Protein AF-A0A384HLM1-F1 (afdb_monomer_lite)

Sequence (208 aa):
MPVLFCKPDALDGPHSTVRGHRAAGFYAALAAQCAGEGPEGLVEPWRTSARRAATQIAERAQTEEAFRGAVVTPDAAAERLRQAGRLLADGPEQTRGVVRRAVRLLGFEVEAERRVVLGEGGVEAVYGGATTTVEFERVRADLVDYLASDPVEVWLLSGRQDPCVLQWWKTYVRHMLLDRKPGEYLLRNLVHVCDGPDAAYLAGLLRG

Secondary structure (DSSP, 8-state):
--EEEE-HHHHTSTTSEEEHHHHHHHHHHHHHHHHT--GGGSPTTHHHHHHHHHHHHHHHHHH-GGG----SSHHHHHHHHHHHHHT--SSEEEHHHHHHHHHHHTT-EEEEEEEE--HHHHHHHHHTTS---HHHHHHHHHHHHHHSSSPEEEEEEESSS-THHHHHHHHHHHHHT--PPTT--TT--SEEEE-THHHHHHHHHHH-

Foldseek 3Di:
DWKKKFFLCLPPNPLQKDFLLLLLLLLLLLLCVLQVVALPPGDPPSSVLSNVLVVVLVVCVVPPPLSDDHQPCSNQLSVLSNVVSVPTDRDIDGSVVSLVSNCVSSFKDFPFKDKDQQALVNLCQQQVPPDDDPVVVVVSVVSNVRGRGGIMMMTDIDGPTRSSSVVSSQSSQQRRRDDDDPPPDPPPGRMDIGDDRSRVVVVVVRVD

Structure (mmCIF, N/CA/C/O backbone):
data_AF-A0A384HLM1-F1
#
_entry.id   AF-A0A384HLM1-F1
#
loop_
_atom_site.group_PDB
_atom_site.id
_atom_site.type_symbol
_atom_site.label_atom_id
_atom_site.label_alt_id
_atom_site.label_comp_id
_atom_site.label_asym_id
_atom_site.label_entity_id
_atom_site.label_seq_id
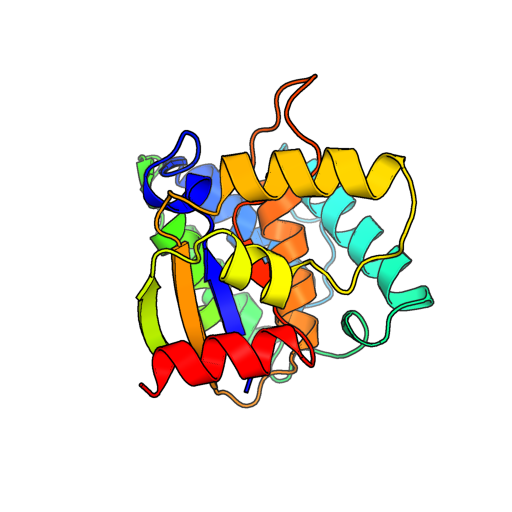_atom_site.pdbx_PDB_ins_code
_atom_site.Cartn_x
_atom_site.Cartn_y
_atom_site.Cartn_z
_atom_site.occupancy
_atom_site.B_iso_or_equiv
_atom_site.auth_seq_id
_atom_site.auth_comp_id
_atom_site.auth_asym_id
_atom_site.auth_atom_id
_atom_site.pdbx_PDB_model_num
ATOM 1 N N . MET A 1 1 ? -7.372 -13.147 7.536 1.00 68.69 1 MET A N 1
ATOM 2 C CA . MET A 1 1 ? -7.785 -12.230 6.453 1.00 68.69 1 MET A CA 1
ATOM 3 C C . MET A 1 1 ? -7.162 -10.883 6.752 1.00 68.69 1 MET A C 1
ATOM 5 O O . MET A 1 1 ? -7.427 -10.380 7.840 1.00 68.69 1 MET A O 1
ATOM 9 N N . PRO A 1 2 ? -6.283 -10.357 5.889 1.00 79.75 2 PRO A N 1
ATOM 10 C CA . PRO A 1 2 ? -5.671 -9.063 6.135 1.00 79.75 2 PRO A CA 1
ATOM 11 C C . PRO A 1 2 ? -6.714 -7.946 6.090 1.00 79.75 2 PRO A C 1
ATOM 13 O O . PRO A 1 2 ? -7.658 -7.994 5.298 1.00 79.75 2 PRO A O 1
ATOM 16 N N . VAL A 1 3 ? -6.516 -6.939 6.935 1.00 82.69 3 VAL A N 1
ATOM 17 C CA . VAL A 1 3 ? -7.293 -5.703 6.918 1.00 82.69 3 VAL A CA 1
ATOM 18 C C . VAL A 1 3 ? -6.350 -4.559 6.583 1.00 82.69 3 VAL A C 1
ATOM 20 O O . VAL A 1 3 ? -5.231 -4.482 7.089 1.00 82.69 3 VAL A O 1
ATOM 23 N N . LEU A 1 4 ? -6.796 -3.685 5.693 1.00 86.31 4 LEU A N 1
ATOM 24 C CA . LEU A 1 4 ? -6.109 -2.446 5.358 1.00 86.31 4 LEU A CA 1
ATOM 25 C C . LEU A 1 4 ? -7.033 -1.283 5.672 1.00 86.31 4 LEU A C 1
ATOM 27 O O . LEU A 1 4 ? -8.253 -1.436 5.600 1.00 86.31 4 LEU A O 1
ATOM 31 N N . PHE A 1 5 ? -6.475 -0.099 5.892 1.00 87.06 5 PHE A N 1
ATOM 32 C CA . PHE A 1 5 ? -7.263 1.103 5.659 1.00 87.06 5 PHE A CA 1
ATOM 33 C C . PHE A 1 5 ? -6.471 2.229 5.004 1.00 87.06 5 PHE A C 1
ATOM 35 O O . PHE A 1 5 ? -5.288 2.446 5.285 1.00 87.06 5 PHE A O 1
ATOM 42 N N . CYS A 1 6 ? -7.150 2.944 4.109 1.00 89.88 6 CYS A N 1
ATOM 43 C CA . CYS A 1 6 ? -6.684 4.189 3.516 1.00 89.88 6 CYS A CA 1
ATOM 44 C C . CYS A 1 6 ? -6.983 5.346 4.467 1.00 89.88 6 CYS A C 1
ATOM 46 O O . CYS A 1 6 ? -8.111 5.493 4.944 1.00 89.88 6 CYS A O 1
ATOM 48 N N . LYS A 1 7 ? -5.961 6.161 4.734 1.00 91.00 7 LYS A N 1
ATOM 49 C CA . LYS A 1 7 ? -6.052 7.327 5.618 1.00 91.00 7 LYS A CA 1
ATOM 50 C C . LYS A 1 7 ? -6.678 8.526 4.888 1.00 91.00 7 LYS A C 1
ATOM 52 O O . LYS A 1 7 ? -6.663 8.538 3.653 1.00 91.00 7 LYS A O 1
ATOM 57 N N . PRO A 1 8 ? -7.161 9.554 5.609 1.00 89.56 8 PRO A N 1
ATOM 58 C CA . PRO A 1 8 ? -7.869 10.689 5.010 1.00 89.56 8 PRO A CA 1
ATOM 59 C C . PRO A 1 8 ? -7.063 11.393 3.911 1.00 89.56 8 PRO A C 1
ATOM 61 O O . PRO A 1 8 ? -7.612 11.740 2.865 1.00 89.56 8 PRO A O 1
ATOM 64 N N . ASP A 1 9 ? -5.740 11.492 4.085 1.00 88.50 9 ASP A N 1
ATOM 65 C CA . ASP A 1 9 ? -4.832 12.095 3.101 1.00 88.50 9 ASP A CA 1
ATOM 66 C C . ASP A 1 9 ? -4.892 11.438 1.719 1.00 88.50 9 ASP A C 1
ATOM 68 O O . ASP A 1 9 ? -4.689 12.123 0.722 1.00 88.50 9 ASP A O 1
ATOM 72 N N . ALA A 1 10 ? -5.155 10.129 1.654 1.00 88.62 10 ALA A N 1
ATOM 73 C CA . ALA A 1 10 ? -5.241 9.367 0.410 1.00 88.62 10 ALA A CA 1
ATOM 74 C C . ALA A 1 10 ? -6.642 9.391 -0.223 1.00 88.62 10 ALA A C 1
ATOM 76 O O . ALA A 1 10 ? -6.801 8.932 -1.358 1.00 88.62 10 ALA A O 1
ATOM 77 N N . LEU A 1 11 ? -7.641 9.863 0.527 1.00 89.44 11 LEU A N 1
ATOM 78 C CA . LEU A 1 11 ? -9.045 9.904 0.130 1.00 89.44 11 LEU A CA 1
ATOM 79 C C . LEU A 1 11 ? -9.405 11.299 -0.369 1.00 89.44 11 LEU A C 1
ATOM 81 O O . LEU A 1 11 ? -9.535 11.494 -1.571 1.00 89.44 11 LEU A O 1
ATOM 85 N N . ASP A 1 12 ? -9.476 12.261 0.550 1.00 88.00 12 ASP A N 1
ATOM 86 C CA . ASP A 1 12 ? -9.938 13.627 0.273 1.00 88.00 12 ASP A CA 1
ATOM 87 C C . ASP A 1 12 ? -8.908 14.692 0.694 1.00 88.00 12 ASP A C 1
ATOM 89 O O . ASP A 1 12 ? -9.124 15.886 0.504 1.00 88.00 12 ASP A O 1
ATOM 93 N N . GLY A 1 13 ? -7.771 14.278 1.263 1.00 86.44 13 GLY A N 1
ATOM 94 C CA . GLY A 1 13 ? -6.735 15.190 1.733 1.00 86.44 13 GLY A CA 1
ATOM 95 C C . GLY A 1 13 ? -5.697 15.595 0.671 1.00 86.44 13 GLY A C 1
ATOM 96 O O . GLY A 1 13 ? -5.899 15.407 -0.535 1.00 86.44 13 GLY A O 1
ATOM 97 N N . PRO A 1 14 ? -4.546 16.147 1.104 1.00 86.81 14 PRO A N 1
ATOM 98 C CA . PRO A 1 14 ? -3.530 16.736 0.221 1.00 86.81 14 PRO A CA 1
ATOM 99 C C . PRO A 1 14 ? -2.881 15.763 -0.771 1.00 86.81 14 PRO A C 1
ATOM 101 O O . PRO A 1 14 ? -2.261 16.194 -1.741 1.00 86.81 14 PRO A O 1
ATOM 104 N N . HIS A 1 15 ? -3.009 14.459 -0.527 1.00 90.12 15 HIS A N 1
ATOM 105 C CA . HIS A 1 15 ? -2.446 13.395 -1.353 1.00 90.12 15 HIS A CA 1
ATOM 106 C C . HIS A 1 15 ? -3.539 12.527 -1.992 1.00 90.12 15 HIS A C 1
ATOM 108 O O . HIS A 1 15 ? -3.273 11.390 -2.380 1.00 90.12 15 HIS A O 1
ATOM 114 N N . SER A 1 16 ? -4.763 13.052 -2.117 1.00 92.56 16 SER A N 1
ATOM 115 C CA . SER A 1 16 ? -5.909 12.378 -2.747 1.00 92.56 16 SER A CA 1
ATOM 116 C C . SER A 1 16 ? -5.685 12.082 -4.229 1.00 92.56 16 SER A C 1
ATOM 118 O O . SER A 1 16 ? -6.266 11.142 -4.770 1.00 92.56 16 SER A O 1
ATOM 120 N N . THR A 1 17 ? -4.784 12.821 -4.884 1.00 94.69 17 THR A N 1
ATOM 121 C CA . THR A 1 17 ? -4.384 12.573 -6.271 1.00 94.69 17 THR A CA 1
ATOM 122 C C . THR A 1 17 ? -2.877 12.420 -6.430 1.00 94.69 17 THR A C 1
ATOM 124 O O . THR A 1 17 ? -2.078 12.971 -5.670 1.00 94.69 17 THR A O 1
ATOM 127 N N . VAL A 1 18 ? -2.486 11.678 -7.462 1.00 94.56 18 VAL A N 1
ATOM 128 C CA . VAL A 1 18 ? -1.099 11.479 -7.877 1.00 94.56 18 VAL A CA 1
ATOM 129 C C . VAL A 1 18 ? -0.998 11.586 -9.396 1.00 94.56 18 VAL A C 1
ATOM 131 O O . VAL A 1 18 ? -1.932 11.247 -10.112 1.00 94.56 18 VAL A O 1
ATOM 134 N N . ARG A 1 19 ? 0.132 12.065 -9.924 1.00 95.56 19 ARG A N 1
ATOM 135 C CA . ARG A 1 19 ? 0.372 12.060 -11.376 1.00 95.56 19 ARG A CA 1
ATOM 136 C C . ARG A 1 19 ? 0.467 10.627 -11.893 1.00 95.56 19 ARG A C 1
ATOM 138 O O . ARG A 1 19 ? 1.142 9.798 -11.278 1.00 95.56 19 ARG A O 1
ATOM 145 N N . GLY A 1 20 ? -0.139 10.338 -13.038 1.00 96.25 20 GLY A N 1
ATOM 146 C CA . GLY A 1 20 ? -0.184 8.974 -13.553 1.00 96.25 20 GLY A CA 1
ATOM 147 C C . GLY A 1 20 ? 1.189 8.399 -13.908 1.00 96.25 20 GLY A C 1
ATOM 148 O O . GLY A 1 20 ? 1.426 7.228 -13.623 1.00 96.25 20 GLY A O 1
ATOM 149 N N . HIS A 1 21 ? 2.165 9.204 -14.352 1.00 95.31 21 HIS A N 1
ATOM 150 C CA . HIS A 1 21 ? 3.549 8.726 -14.517 1.00 95.31 21 HIS A CA 1
ATOM 151 C C . HIS A 1 21 ? 4.189 8.266 -13.193 1.00 95.31 21 HIS A C 1
ATOM 153 O O . HIS A 1 21 ? 4.984 7.326 -13.172 1.00 95.31 21 HIS A O 1
ATOM 159 N N . ARG A 1 22 ? 3.830 8.899 -12.068 1.00 95.69 22 ARG A N 1
ATOM 160 C CA . ARG A 1 22 ? 4.327 8.549 -10.729 1.00 95.69 22 ARG A CA 1
ATOM 161 C C . ARG A 1 22 ? 3.649 7.276 -10.228 1.00 95.69 22 ARG A C 1
ATOM 163 O O . ARG A 1 22 ? 4.321 6.405 -9.681 1.00 95.69 22 ARG A O 1
ATOM 170 N N . ALA A 1 23 ? 2.351 7.119 -10.492 1.00 97.25 23 ALA A N 1
ATOM 171 C CA . ALA A 1 23 ? 1.636 5.864 -10.263 1.00 97.25 23 ALA A CA 1
ATOM 172 C C . ALA A 1 23 ? 2.181 4.711 -11.135 1.00 97.25 23 ALA A C 1
ATOM 174 O O . ALA A 1 23 ? 2.337 3.593 -10.644 1.00 97.25 23 ALA A O 1
ATOM 175 N N . ALA A 1 24 ? 2.559 4.981 -12.388 1.00 97.38 24 ALA A N 1
ATOM 176 C CA . ALA A 1 24 ? 3.210 4.007 -13.263 1.00 97.38 24 ALA A CA 1
ATOM 177 C C . ALA A 1 24 ? 4.596 3.607 -12.735 1.00 97.38 24 ALA A C 1
ATOM 179 O O . ALA A 1 24 ? 4.908 2.417 -12.683 1.00 97.38 24 ALA A O 1
ATOM 180 N N . GLY A 1 25 ? 5.393 4.576 -12.270 1.00 97.12 25 GLY A N 1
ATOM 181 C CA . GLY A 1 25 ? 6.667 4.322 -11.593 1.00 97.12 25 GLY A CA 1
ATOM 182 C C . GLY A 1 25 ? 6.503 3.457 -10.339 1.00 97.12 25 GLY A C 1
ATOM 183 O O . GLY A 1 25 ? 7.271 2.520 -10.134 1.00 97.12 25 GLY A O 1
ATOM 184 N N . PHE A 1 26 ? 5.462 3.711 -9.540 1.00 97.94 26 PHE A N 1
ATOM 185 C CA . PHE A 1 26 ? 5.097 2.884 -8.386 1.00 97.94 26 PHE A CA 1
ATOM 186 C C . PHE A 1 26 ? 4.758 1.438 -8.773 1.00 97.94 26 PHE A C 1
ATOM 188 O O . PHE A 1 26 ? 5.290 0.508 -8.165 1.00 97.94 26 PHE A O 1
ATOM 195 N N . TYR A 1 27 ? 3.935 1.219 -9.803 1.00 98.50 27 TYR A N 1
ATOM 196 C CA . TYR A 1 27 ? 3.640 -0.138 -10.274 1.00 98.50 27 TYR A CA 1
ATOM 197 C C . TYR A 1 27 ? 4.871 -0.844 -10.842 1.00 98.50 27 TYR A C 1
ATOM 199 O O . TYR A 1 27 ? 5.069 -2.023 -10.559 1.00 98.50 27 TYR A O 1
ATOM 207 N N . ALA A 1 28 ? 5.718 -0.142 -11.599 1.00 98.12 28 ALA A N 1
ATOM 208 C CA . ALA A 1 28 ? 6.958 -0.707 -12.125 1.00 98.12 28 ALA A CA 1
ATOM 209 C C . ALA A 1 28 ? 7.906 -1.141 -10.996 1.00 98.12 28 ALA A C 1
ATOM 211 O O . ALA A 1 28 ? 8.487 -2.222 -11.059 1.00 98.12 28 ALA A O 1
ATOM 212 N N . ALA A 1 29 ? 8.015 -0.338 -9.937 1.00 98.25 29 ALA A N 1
ATOM 213 C CA . ALA A 1 29 ? 8.845 -0.660 -8.784 1.00 98.25 29 ALA A CA 1
ATOM 214 C C . ALA A 1 29 ? 8.316 -1.860 -7.986 1.00 98.25 29 ALA A C 1
ATOM 216 O O . ALA A 1 29 ? 9.091 -2.743 -7.623 1.00 98.25 29 ALA A O 1
ATOM 217 N N . LEU A 1 30 ? 6.998 -1.936 -7.767 1.00 97.88 30 LEU A N 1
ATOM 218 C CA . LEU A 1 30 ? 6.380 -3.117 -7.161 1.00 97.88 30 LEU A CA 1
ATOM 219 C C . LEU A 1 30 ? 6.548 -4.366 -8.027 1.00 97.88 30 LEU A C 1
ATOM 221 O O . LEU A 1 30 ? 6.769 -5.447 -7.488 1.00 97.88 30 LEU A O 1
ATOM 225 N N . ALA A 1 31 ? 6.463 -4.232 -9.352 1.00 98.19 31 ALA A N 1
ATOM 226 C CA . ALA A 1 31 ? 6.678 -5.347 -10.264 1.00 98.19 31 ALA A CA 1
ATOM 227 C C . ALA A 1 31 ? 8.105 -5.892 -10.148 1.00 98.19 31 ALA A C 1
ATOM 229 O O . ALA A 1 31 ? 8.284 -7.099 -10.019 1.00 98.19 31 ALA A O 1
ATOM 230 N N . ALA A 1 32 ? 9.099 -5.001 -10.127 1.00 97.50 32 ALA A N 1
ATOM 231 C CA . ALA A 1 32 ? 10.498 -5.373 -9.961 1.00 97.50 32 ALA A CA 1
ATOM 232 C C . ALA A 1 32 ? 10.760 -6.049 -8.602 1.00 97.50 32 ALA A C 1
ATOM 234 O O . ALA A 1 32 ? 11.475 -7.048 -8.542 1.00 97.50 32 ALA A O 1
ATOM 235 N N . GLN A 1 33 ? 10.122 -5.568 -7.525 1.00 96.75 33 GLN A N 1
ATOM 236 C CA . GLN A 1 33 ? 10.165 -6.228 -6.215 1.00 96.75 33 GLN A CA 1
ATOM 237 C C . GLN A 1 33 ? 9.562 -7.637 -6.266 1.00 96.75 33 GLN A C 1
ATOM 239 O O . GLN A 1 33 ? 10.145 -8.568 -5.720 1.00 96.75 33 GLN A O 1
ATOM 244 N N . CYS A 1 34 ? 8.407 -7.806 -6.917 1.00 96.12 34 CYS A N 1
ATOM 245 C CA . CYS A 1 34 ? 7.757 -9.113 -7.030 1.00 96.12 34 CYS A CA 1
ATOM 246 C C . CYS A 1 34 ? 8.602 -10.108 -7.832 1.00 96.12 34 CYS A C 1
ATOM 248 O O . CYS A 1 34 ? 8.665 -11.272 -7.457 1.00 96.12 34 CYS A O 1
ATOM 250 N N . ALA A 1 35 ? 9.249 -9.650 -8.904 1.00 95.50 35 ALA A N 1
ATOM 251 C CA . ALA A 1 35 ? 10.092 -10.470 -9.772 1.00 95.50 35 ALA A CA 1
ATOM 252 C C . ALA A 1 35 ? 11.509 -10.722 -9.213 1.00 95.50 35 ALA A C 1
ATOM 254 O O . ALA A 1 35 ? 12.269 -11.484 -9.802 1.00 95.50 35 ALA A O 1
ATOM 255 N N . GLY A 1 36 ? 11.893 -10.081 -8.102 1.00 93.38 36 GLY A N 1
ATOM 256 C CA . GLY A 1 36 ? 13.252 -10.175 -7.553 1.00 93.38 36 GLY A CA 1
ATOM 257 C C . GLY A 1 36 ? 14.322 -9.472 -8.401 1.00 93.38 36 GLY A C 1
ATOM 258 O O . GLY A 1 36 ? 15.506 -9.747 -8.243 1.00 93.38 36 GLY A O 1
ATOM 259 N N . GLU A 1 37 ? 13.919 -8.564 -9.293 1.00 93.06 37 GLU A N 1
ATOM 260 C CA . GLU A 1 37 ? 14.807 -7.854 -10.230 1.00 93.06 37 GLU A CA 1
ATOM 261 C C . GLU A 1 37 ? 15.542 -6.670 -9.582 1.00 93.06 37 GLU A C 1
ATOM 263 O O . GLU A 1 37 ? 16.542 -6.194 -10.116 1.00 93.06 37 GLU A O 1
ATOM 268 N N . GLY A 1 38 ? 15.048 -6.188 -8.437 1.00 90.12 38 GLY A N 1
ATOM 269 C CA . GLY A 1 38 ? 15.573 -4.995 -7.772 1.00 90.12 38 GLY A CA 1
ATOM 270 C C . GLY A 1 38 ? 15.216 -3.680 -8.489 1.00 90.12 38 GLY A C 1
ATOM 271 O O . GLY A 1 38 ? 14.635 -3.670 -9.576 1.00 90.12 38 GLY A O 1
ATOM 272 N N . PRO A 1 39 ? 15.492 -2.518 -7.871 1.00 94.31 39 PRO A N 1
ATOM 273 C CA . PRO A 1 39 ? 15.109 -1.214 -8.417 1.00 94.31 39 PRO A CA 1
ATOM 274 C C . PRO A 1 39 ? 15.977 -0.725 -9.594 1.00 94.31 39 PRO A C 1
ATOM 276 O O . PRO A 1 39 ? 15.641 0.288 -10.204 1.00 94.31 39 PRO A O 1
ATOM 279 N N . GLU A 1 40 ? 17.093 -1.378 -9.918 1.00 92.62 40 GLU A N 1
ATOM 280 C CA . GLU A 1 40 ? 18.138 -0.878 -10.828 1.00 92.62 40 GLU A CA 1
ATOM 281 C C . GLU A 1 40 ? 17.623 -0.589 -12.246 1.00 92.62 40 GLU A C 1
ATOM 283 O O . GLU A 1 40 ? 18.009 0.420 -12.846 1.00 92.62 40 GLU A O 1
ATOM 288 N N . GLY A 1 41 ? 16.704 -1.421 -12.748 1.00 90.69 41 GLY A N 1
ATOM 289 C CA . GLY A 1 41 ? 16.081 -1.273 -14.069 1.00 90.69 41 GLY A CA 1
ATOM 290 C C . GLY A 1 41 ? 15.085 -0.112 -14.190 1.00 90.69 41 GLY A C 1
ATOM 291 O O . GLY A 1 41 ? 14.604 0.170 -15.286 1.00 90.69 41 GLY A O 1
ATOM 292 N N . LEU A 1 42 ? 14.764 0.579 -13.093 1.00 93.75 42 LEU A N 1
ATOM 293 C CA . LEU A 1 42 ? 13.846 1.718 -13.100 1.00 93.75 42 LEU A CA 1
ATOM 294 C C . LEU A 1 42 ? 14.542 2.996 -13.583 1.00 93.75 42 LEU A C 1
ATOM 296 O O . LEU A 1 42 ? 15.748 3.171 -13.417 1.00 93.75 42 LEU A O 1
ATOM 300 N N . VAL A 1 43 ? 13.764 3.924 -14.140 1.00 92.50 43 VAL A N 1
ATOM 301 C CA . VAL A 1 43 ? 14.233 5.275 -14.493 1.00 92.50 43 VAL A CA 1
ATOM 302 C C . VAL A 1 43 ? 14.188 6.210 -13.279 1.00 92.50 43 VAL A C 1
ATOM 304 O O . VAL A 1 43 ? 13.409 5.995 -12.347 1.00 92.50 43 VAL A O 1
ATOM 307 N N . GLU A 1 44 ? 15.012 7.261 -13.270 1.00 89.94 44 GLU A N 1
ATOM 308 C CA . GLU A 1 44 ? 14.893 8.320 -12.257 1.00 89.94 44 GLU A CA 1
ATOM 309 C C . GLU A 1 44 ? 13.618 9.156 -12.480 1.00 89.94 44 GLU A C 1
ATOM 311 O O . GLU A 1 44 ? 13.197 9.322 -13.627 1.00 89.94 44 GLU A O 1
ATOM 316 N N . PRO A 1 45 ? 12.997 9.694 -11.410 1.00 86.69 45 PRO A N 1
ATOM 317 C CA . PRO A 1 45 ? 13.397 9.597 -9.995 1.00 86.69 45 PRO A CA 1
ATOM 318 C C . PRO A 1 45 ? 12.924 8.311 -9.283 1.00 86.69 45 PRO A C 1
ATOM 320 O O . PRO A 1 45 ? 13.175 8.120 -8.091 1.00 86.69 45 PRO A O 1
ATOM 323 N N . TRP A 1 46 ? 12.219 7.418 -9.983 1.00 93.00 46 TRP A N 1
ATOM 324 C CA . TRP A 1 46 ? 11.553 6.254 -9.382 1.00 93.00 46 TRP A CA 1
ATOM 325 C C . TRP A 1 46 ? 12.535 5.258 -8.783 1.00 93.00 46 TRP A C 1
ATOM 327 O O . TRP A 1 46 ? 12.262 4.713 -7.714 1.00 93.00 46 TRP A O 1
ATOM 337 N N . ARG A 1 47 ? 13.693 5.068 -9.424 1.00 95.50 47 ARG A N 1
ATOM 338 C CA . ARG A 1 47 ? 14.772 4.215 -8.917 1.00 95.50 47 ARG A CA 1
ATOM 339 C C . ARG A 1 47 ? 15.196 4.612 -7.505 1.00 95.50 47 ARG A C 1
ATOM 341 O O . ARG A 1 47 ? 15.290 3.746 -6.637 1.00 95.50 47 ARG A O 1
ATOM 348 N N . THR A 1 48 ? 15.420 5.901 -7.252 1.00 94.06 48 THR A N 1
ATOM 349 C CA . THR A 1 48 ? 15.875 6.384 -5.940 1.00 94.06 48 THR A CA 1
ATOM 350 C C . THR A 1 48 ? 14.861 6.073 -4.836 1.00 94.06 48 THR A C 1
ATOM 352 O O . THR A 1 48 ? 15.226 5.508 -3.801 1.00 94.06 48 THR A O 1
ATOM 355 N N . SER A 1 49 ? 13.580 6.381 -5.051 1.00 93.62 49 SER A N 1
ATOM 356 C CA . SER A 1 49 ? 12.525 6.072 -4.075 1.00 93.62 49 SER A CA 1
ATOM 357 C C . SER A 1 49 ? 12.309 4.568 -3.899 1.00 93.62 49 SER A C 1
ATOM 359 O O . SER A 1 49 ? 12.145 4.099 -2.773 1.00 93.62 49 SER A O 1
ATOM 361 N N . ALA A 1 50 ? 12.354 3.799 -4.989 1.00 96.69 50 ALA A N 1
ATOM 362 C CA . ALA A 1 50 ? 12.222 2.347 -4.950 1.00 96.69 50 ALA A CA 1
ATOM 363 C C . ALA A 1 50 ? 13.374 1.685 -4.182 1.00 96.69 50 ALA A C 1
ATOM 365 O O . ALA A 1 50 ? 13.136 0.756 -3.416 1.00 96.69 50 ALA A O 1
ATOM 366 N N . ARG A 1 51 ? 14.604 2.198 -4.315 1.00 96.88 51 ARG A N 1
ATOM 367 C CA . ARG A 1 51 ? 15.755 1.727 -3.537 1.00 96.88 51 ARG A CA 1
ATOM 368 C C . ARG A 1 51 ? 15.557 1.957 -2.046 1.00 96.88 51 ARG A C 1
ATOM 370 O O . ARG A 1 51 ? 15.773 1.037 -1.272 1.00 96.88 51 ARG A O 1
ATOM 377 N N . ARG A 1 52 ? 15.081 3.139 -1.639 1.00 95.31 52 ARG A N 1
ATOM 378 C CA . ARG A 1 52 ? 14.773 3.419 -0.224 1.00 95.31 52 ARG A CA 1
ATOM 379 C C . ARG A 1 52 ? 13.715 2.464 0.329 1.00 95.31 52 ARG A C 1
ATOM 381 O O . ARG A 1 52 ? 13.872 1.966 1.440 1.00 95.31 52 ARG A O 1
ATOM 388 N N . ALA A 1 53 ? 12.674 2.182 -0.456 1.00 95.56 53 ALA A N 1
ATOM 389 C CA . ALA A 1 53 ? 11.653 1.209 -0.083 1.00 95.56 53 ALA A CA 1
ATOM 390 C C . ALA A 1 53 ? 12.234 -0.205 0.073 1.00 95.56 53 ALA A C 1
ATOM 392 O O . ALA A 1 53 ? 12.016 -0.835 1.105 1.00 95.56 53 ALA A O 1
ATOM 393 N N . ALA A 1 54 ? 13.004 -0.674 -0.913 1.00 97.00 54 ALA A N 1
ATOM 394 C CA . ALA A 1 54 ? 13.633 -1.993 -0.896 1.00 97.00 54 ALA A CA 1
ATOM 395 C C . ALA A 1 54 ? 14.615 -2.151 0.276 1.00 97.00 54 ALA A C 1
ATOM 397 O O . ALA A 1 54 ? 14.569 -3.157 0.979 1.00 97.00 54 ALA A O 1
ATOM 398 N N . THR A 1 55 ? 15.447 -1.137 0.540 1.00 96.69 55 THR A N 1
ATOM 399 C CA . THR A 1 55 ? 16.351 -1.112 1.698 1.00 96.69 55 THR A CA 1
ATOM 400 C C . THR A 1 55 ? 15.572 -1.225 3.004 1.00 96.69 55 THR A C 1
ATOM 402 O O . THR A 1 55 ? 15.877 -2.100 3.806 1.00 96.69 55 THR A O 1
ATOM 405 N N . GLN A 1 56 ? 14.513 -0.429 3.190 1.00 94.94 56 GLN A N 1
ATOM 406 C CA . GLN A 1 56 ? 13.702 -0.508 4.405 1.00 94.94 56 GLN A CA 1
ATOM 407 C C . GLN A 1 56 ? 13.027 -1.881 4.567 1.00 94.94 56 GLN A C 1
ATOM 409 O O . GLN A 1 56 ? 12.937 -2.391 5.681 1.00 94.94 56 GLN A O 1
ATOM 414 N N . ILE A 1 57 ? 12.543 -2.487 3.478 1.00 96.00 57 ILE A N 1
ATOM 415 C CA . ILE A 1 57 ? 11.973 -3.842 3.512 1.00 96.00 57 ILE A CA 1
ATOM 416 C C . ILE A 1 57 ? 13.038 -4.851 3.951 1.00 96.00 57 ILE A C 1
ATOM 418 O O . ILE A 1 57 ? 12.771 -5.654 4.841 1.00 96.00 57 ILE A O 1
ATOM 422 N N . ALA A 1 58 ? 14.237 -4.788 3.367 1.00 96.25 58 ALA A N 1
ATOM 423 C CA . ALA A 1 58 ? 15.335 -5.692 3.693 1.00 96.25 58 ALA A CA 1
ATOM 424 C C . ALA A 1 58 ? 15.806 -5.539 5.149 1.00 96.25 58 ALA A C 1
ATOM 426 O O . ALA A 1 58 ? 16.066 -6.539 5.810 1.00 96.25 58 ALA A O 1
ATOM 427 N N . GLU A 1 59 ? 15.880 -4.310 5.662 1.00 96.19 59 GLU A N 1
ATOM 428 C CA . GLU A 1 59 ? 16.215 -4.027 7.061 1.00 96.19 59 GLU A CA 1
ATOM 429 C C . GLU A 1 59 ? 15.149 -4.583 8.013 1.00 96.19 59 GLU A C 1
ATOM 431 O O . GLU A 1 59 ? 15.478 -5.331 8.932 1.00 96.19 59 GLU A O 1
ATOM 436 N N . ARG A 1 60 ? 13.861 -4.299 7.769 1.00 95.75 60 ARG A N 1
ATOM 437 C CA . ARG A 1 60 ? 12.765 -4.793 8.623 1.00 95.75 60 ARG A CA 1
ATOM 438 C C . ARG A 1 60 ? 12.617 -6.307 8.562 1.00 95.75 60 ARG A C 1
ATOM 440 O O . ARG A 1 60 ? 12.351 -6.929 9.582 1.00 95.75 60 ARG A O 1
ATOM 447 N N . ALA A 1 61 ? 12.862 -6.928 7.410 1.00 95.44 61 ALA A N 1
ATOM 448 C CA . ALA A 1 61 ? 12.855 -8.382 7.284 1.00 95.44 61 ALA A CA 1
ATOM 449 C C . ALA A 1 61 ? 13.909 -9.065 8.175 1.00 95.44 61 ALA A C 1
ATOM 451 O O . ALA A 1 61 ? 13.778 -10.253 8.456 1.00 95.44 61 ALA A O 1
ATOM 452 N N . GLN A 1 62 ? 14.934 -8.362 8.673 1.00 96.38 62 GLN A N 1
ATOM 453 C CA . GLN A 1 62 ? 15.895 -8.948 9.615 1.00 96.38 62 GLN A CA 1
ATOM 454 C C . GLN A 1 62 ? 15.306 -9.144 11.011 1.00 96.38 62 GLN A C 1
ATOM 456 O O . GLN A 1 62 ? 15.690 -10.089 11.696 1.00 96.38 62 GLN A O 1
ATOM 461 N N . THR A 1 63 ? 14.342 -8.323 11.422 1.00 93.25 63 THR A N 1
ATOM 462 C CA . THR A 1 63 ? 13.820 -8.298 12.799 1.00 93.25 63 THR A CA 1
ATOM 463 C C . THR A 1 63 ? 12.324 -8.589 12.898 1.00 93.25 63 THR A C 1
ATOM 465 O O . THR A 1 63 ? 11.860 -8.985 13.963 1.00 93.25 63 THR A O 1
ATOM 468 N N . GLU A 1 64 ? 11.572 -8.454 11.806 1.00 92.12 64 GLU A N 1
ATOM 469 C CA . GLU A 1 64 ? 10.111 -8.518 11.802 1.00 92.12 64 GLU A CA 1
ATOM 470 C C . GLU A 1 64 ? 9.597 -9.608 10.856 1.00 92.12 64 GLU A C 1
ATOM 472 O O . GLU A 1 64 ? 9.799 -9.556 9.641 1.00 92.12 64 GLU A O 1
ATOM 477 N N . GLU A 1 65 ? 8.876 -10.588 11.407 1.00 91.00 65 GLU A N 1
ATOM 478 C CA . GLU A 1 65 ? 8.281 -11.688 10.636 1.00 91.00 65 GLU A CA 1
ATOM 479 C C . GLU A 1 65 ? 7.279 -11.189 9.588 1.00 91.00 65 GLU A C 1
ATOM 481 O O . GLU A 1 65 ? 7.247 -11.711 8.480 1.00 91.00 65 GLU A O 1
ATOM 486 N N . ALA A 1 66 ? 6.555 -10.102 9.875 1.00 90.56 66 ALA A N 1
ATOM 487 C CA . ALA A 1 66 ? 5.600 -9.491 8.949 1.00 90.56 66 ALA A CA 1
ATOM 488 C C . ALA A 1 66 ? 6.228 -9.010 7.622 1.00 90.56 66 ALA A C 1
ATOM 490 O O . ALA A 1 66 ? 5.502 -8.725 6.673 1.00 90.56 66 ALA A O 1
ATOM 491 N N . PHE A 1 67 ? 7.559 -8.902 7.540 1.00 93.81 67 PHE A N 1
ATOM 492 C CA . PHE A 1 67 ? 8.293 -8.536 6.323 1.00 93.81 67 PHE A CA 1
ATOM 493 C C . PHE A 1 67 ? 8.926 -9.730 5.604 1.00 93.81 67 PHE A C 1
ATOM 495 O O . PHE A 1 67 ? 9.434 -9.553 4.494 1.00 93.81 67 PHE A O 1
ATOM 502 N N . ARG A 1 68 ? 8.907 -10.924 6.205 1.00 94.38 68 ARG A N 1
ATOM 503 C CA . ARG A 1 68 ? 9.511 -12.142 5.658 1.00 94.38 68 ARG A CA 1
ATOM 504 C C . ARG A 1 68 ? 8.455 -12.971 4.939 1.00 94.38 68 ARG A C 1
ATOM 506 O O . ARG A 1 68 ? 7.395 -13.232 5.490 1.00 94.38 68 ARG A O 1
ATOM 513 N N . GLY A 1 69 ? 8.780 -13.425 3.736 1.00 91.94 69 GLY A N 1
ATOM 514 C CA . GLY A 1 69 ? 7.913 -14.291 2.947 1.00 91.94 69 GLY A CA 1
ATOM 515 C C . GLY A 1 69 ? 8.173 -14.124 1.458 1.00 91.94 69 GLY A C 1
ATOM 516 O O . GLY A 1 69 ? 9.223 -13.616 1.055 1.00 91.94 69 GLY A O 1
ATOM 517 N N . ALA A 1 70 ? 7.232 -14.583 0.641 1.00 92.44 70 ALA A N 1
ATOM 518 C CA . ALA A 1 70 ? 7.378 -14.589 -0.808 1.00 92.44 70 ALA A CA 1
ATOM 519 C C . ALA A 1 70 ? 6.055 -14.303 -1.518 1.00 92.44 70 ALA A C 1
ATOM 521 O O . ALA A 1 70 ? 4.971 -14.616 -1.030 1.00 92.44 70 ALA A O 1
ATOM 522 N N . VAL A 1 71 ? 6.158 -13.753 -2.727 1.00 94.06 71 VAL A N 1
ATOM 523 C CA . VAL A 1 71 ? 5.015 -13.626 -3.631 1.00 94.06 71 VAL A CA 1
ATOM 524 C C . VAL A 1 71 ? 4.672 -15.016 -4.171 1.00 94.06 71 VAL A C 1
ATOM 526 O O . VAL A 1 71 ? 5.531 -15.676 -4.744 1.00 94.06 71 VAL A O 1
ATOM 529 N N . VAL A 1 72 ? 3.418 -15.456 -4.043 1.00 93.62 72 VAL A N 1
ATOM 530 C CA . VAL A 1 72 ? 2.991 -16.807 -4.471 1.00 93.62 72 VAL A CA 1
ATOM 531 C C . VAL A 1 72 ? 3.075 -17.010 -5.989 1.00 93.62 72 VAL A C 1
ATOM 533 O O . VAL A 1 72 ? 3.367 -18.104 -6.459 1.00 93.62 72 VAL A O 1
ATOM 536 N N . THR A 1 73 ? 2.825 -15.956 -6.771 1.00 93.62 73 THR A N 1
ATOM 537 C CA . THR A 1 73 ? 2.950 -15.956 -8.241 1.00 93.62 73 THR A CA 1
ATOM 538 C C . THR A 1 73 ? 3.713 -14.706 -8.703 1.00 93.62 73 THR A C 1
ATOM 540 O O . THR A 1 73 ? 3.096 -13.752 -9.188 1.00 93.62 73 THR A O 1
ATOM 543 N N . PRO A 1 74 ? 5.046 -14.664 -8.506 1.00 95.81 74 PRO A N 1
ATOM 544 C CA . PRO A 1 74 ? 5.848 -13.449 -8.665 1.00 95.81 74 PRO A CA 1
ATOM 545 C C . PRO A 1 74 ? 5.754 -12.872 -10.079 1.00 95.81 74 PRO A C 1
ATOM 547 O O . PRO A 1 74 ? 5.389 -11.706 -10.237 1.00 95.81 74 PRO A O 1
ATOM 550 N N . ASP A 1 75 ? 5.946 -13.709 -11.100 1.00 96.12 75 ASP A N 1
ATOM 551 C CA . ASP A 1 75 ? 5.920 -13.284 -12.504 1.00 96.12 75 ASP A CA 1
ATOM 552 C C . ASP A 1 75 ? 4.540 -12.776 -12.931 1.00 96.12 75 ASP A C 1
ATOM 554 O O . ASP A 1 75 ? 4.417 -11.742 -13.586 1.00 96.12 75 ASP A O 1
ATOM 558 N N . ALA A 1 76 ? 3.472 -13.461 -12.509 1.00 96.25 76 ALA A N 1
ATOM 559 C CA . ALA A 1 76 ? 2.108 -13.062 -12.839 1.00 96.25 76 ALA A CA 1
ATOM 560 C C . ALA A 1 76 ? 1.700 -11.757 -12.137 1.00 96.25 76 ALA A C 1
ATOM 562 O O . ALA A 1 76 ? 0.958 -10.953 -12.702 1.00 96.25 76 ALA A O 1
ATOM 563 N N . ALA A 1 77 ? 2.139 -11.531 -10.895 1.00 96.88 77 ALA A N 1
ATOM 564 C CA . ALA A 1 77 ? 1.939 -10.257 -10.205 1.00 96.88 77 ALA A CA 1
ATOM 565 C C . ALA A 1 77 ? 2.735 -9.130 -10.883 1.00 96.88 77 ALA A C 1
ATOM 567 O O . ALA A 1 77 ? 2.174 -8.072 -11.178 1.00 96.88 77 ALA A O 1
ATOM 568 N N . ALA A 1 78 ? 4.009 -9.378 -11.199 1.00 97.94 78 ALA A N 1
ATOM 569 C CA . ALA A 1 78 ? 4.876 -8.419 -11.869 1.00 97.94 78 ALA A CA 1
ATOM 570 C C . ALA A 1 78 ? 4.328 -8.010 -13.243 1.00 97.94 78 ALA A C 1
ATOM 572 O O . ALA A 1 78 ? 4.237 -6.819 -13.539 1.00 97.94 78 ALA A O 1
ATOM 573 N N . GLU A 1 79 ? 3.886 -8.966 -14.062 1.00 98.19 79 GLU A N 1
ATOM 574 C CA . GLU A 1 79 ? 3.338 -8.670 -15.386 1.00 98.19 79 GLU A CA 1
ATOM 575 C C . GLU A 1 79 ? 2.034 -7.868 -15.303 1.00 98.19 79 GLU A C 1
ATOM 577 O O . GLU A 1 79 ? 1.891 -6.848 -15.979 1.00 98.19 79 GLU A O 1
ATOM 582 N N . ARG A 1 80 ? 1.114 -8.243 -14.403 1.00 98.31 80 ARG A N 1
ATOM 583 C CA . ARG A 1 80 ? -0.121 -7.478 -14.152 1.00 98.31 80 ARG A CA 1
ATOM 584 C C . ARG A 1 80 ? 0.173 -6.028 -13.757 1.00 98.31 80 ARG A C 1
ATOM 586 O O . ARG A 1 80 ? -0.479 -5.108 -14.254 1.00 98.31 80 ARG A O 1
ATOM 593 N N . LEU A 1 81 ? 1.163 -5.812 -12.890 1.00 98.50 81 LEU A N 1
ATOM 594 C CA . LEU A 1 81 ? 1.607 -4.480 -12.471 1.00 98.50 81 LEU A CA 1
ATOM 595 C C . LEU A 1 81 ? 2.221 -3.683 -13.631 1.00 98.50 81 LEU A C 1
ATOM 597 O O . LEU A 1 81 ? 1.833 -2.533 -13.852 1.00 98.50 81 LEU A O 1
ATOM 601 N N . ARG A 1 82 ? 3.120 -4.289 -14.417 1.00 97.75 82 ARG A N 1
ATOM 602 C CA . ARG A 1 82 ? 3.732 -3.647 -15.595 1.00 97.75 82 ARG A CA 1
ATOM 603 C C . ARG A 1 82 ? 2.679 -3.236 -16.619 1.00 97.75 82 ARG A C 1
ATOM 605 O O . ARG A 1 82 ? 2.694 -2.097 -17.083 1.00 97.75 82 ARG A O 1
ATOM 612 N N . GLN A 1 83 ? 1.745 -4.130 -16.940 1.00 98.12 83 GLN A N 1
ATOM 613 C CA . GLN A 1 83 ? 0.646 -3.841 -17.862 1.00 98.12 83 GLN A CA 1
ATOM 614 C C . GLN A 1 83 ? -0.226 -2.698 -17.347 1.00 98.12 83 GLN A C 1
ATOM 616 O O . GLN A 1 83 ? -0.515 -1.766 -18.093 1.00 98.12 83 GLN A O 1
ATOM 621 N N . ALA A 1 84 ? -0.592 -2.713 -16.063 1.00 97.88 84 ALA A N 1
ATOM 622 C CA . ALA A 1 84 ? -1.369 -1.634 -15.467 1.00 97.88 84 ALA A CA 1
ATOM 623 C C . ALA A 1 84 ? -0.652 -0.279 -15.536 1.00 97.88 84 ALA A C 1
ATOM 625 O O . ALA A 1 84 ? -1.306 0.724 -15.808 1.00 97.88 84 ALA A O 1
ATOM 626 N N . GLY A 1 85 ? 0.670 -0.251 -15.334 1.00 96.75 85 GLY A N 1
ATOM 627 C CA . GLY A 1 85 ? 1.480 0.965 -15.441 1.00 96.75 85 GLY A CA 1
ATOM 628 C C . GLY A 1 85 ? 1.513 1.548 -16.852 1.00 96.75 85 GLY A C 1
ATOM 629 O O . GLY A 1 85 ? 1.408 2.760 -17.003 1.00 96.75 85 GLY A O 1
ATOM 630 N N . ARG A 1 86 ? 1.577 0.700 -17.888 1.00 96.12 86 ARG A N 1
ATOM 631 C CA . ARG A 1 86 ? 1.566 1.132 -19.302 1.00 96.12 86 ARG A CA 1
ATOM 632 C C . ARG A 1 86 ? 0.243 1.764 -19.744 1.00 96.12 86 ARG A C 1
ATOM 634 O O . ARG A 1 86 ? 0.216 2.452 -20.757 1.00 96.12 86 ARG A O 1
ATOM 641 N N . LEU A 1 87 ? -0.841 1.508 -19.013 1.00 95.50 87 LEU A N 1
ATOM 642 C CA . LEU A 1 87 ? -2.179 2.023 -19.316 1.00 95.50 87 LEU A CA 1
ATOM 643 C C . LEU A 1 87 ? -2.481 3.367 -18.640 1.00 95.50 87 LEU A C 1
ATOM 645 O O . LEU A 1 87 ? -3.542 3.934 -18.888 1.00 95.50 87 LEU A O 1
ATOM 649 N N . LEU A 1 88 ? -1.602 3.855 -17.761 1.00 94.88 88 LEU A N 1
ATOM 650 C CA . LEU A 1 88 ? -1.803 5.133 -17.083 1.00 94.88 88 LEU A CA 1
ATOM 651 C C . LEU A 1 88 ? -1.424 6.294 -18.003 1.00 94.88 88 LEU A C 1
ATOM 653 O O . LEU A 1 88 ? -0.344 6.311 -18.593 1.00 94.88 88 LEU A O 1
ATOM 657 N N . ALA A 1 89 ? -2.312 7.280 -18.092 1.00 91.94 89 ALA A N 1
ATOM 658 C CA . ALA A 1 89 ? -2.024 8.549 -18.746 1.00 91.94 89 ALA A CA 1
ATOM 659 C C . ALA A 1 89 ? -1.233 9.471 -17.803 1.00 91.94 89 ALA A C 1
ATOM 661 O O . 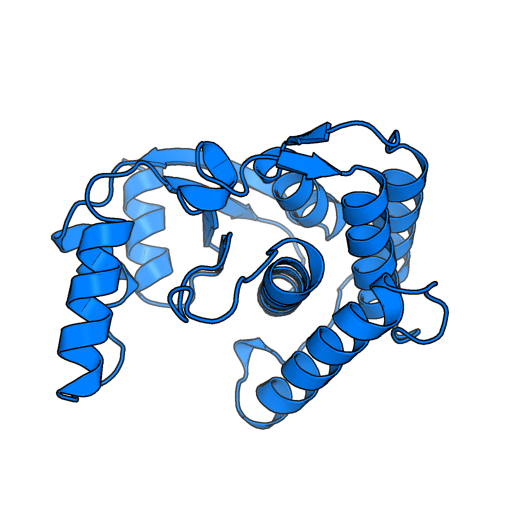ALA A 1 89 ? -1.189 9.249 -16.601 1.00 91.94 89 ALA A O 1
ATOM 662 N N . ASP A 1 90 ? -0.649 10.555 -18.315 1.00 90.81 90 ASP A N 1
ATOM 663 C CA . ASP A 1 90 ? 0.108 11.515 -17.488 1.00 90.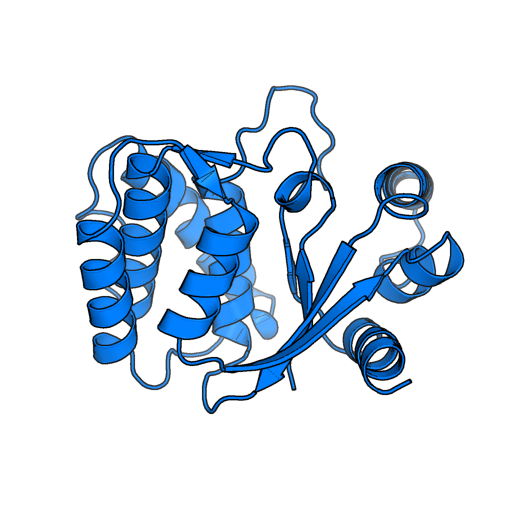81 90 ASP A CA 1
ATOM 664 C C . ASP A 1 90 ? -0.774 12.395 -16.563 1.00 90.81 90 ASP A C 1
ATOM 666 O O . ASP A 1 90 ? -0.294 13.191 -15.748 1.00 90.81 90 ASP A O 1
ATOM 670 N N . GLY A 1 91 ? -2.095 12.253 -16.690 1.00 94.69 91 GLY A N 1
ATOM 671 C CA . GLY A 1 91 ? -3.094 12.998 -15.933 1.00 94.69 91 GLY A CA 1
ATOM 672 C C . GLY A 1 91 ? -3.123 12.676 -14.433 1.00 94.69 91 GLY A C 1
ATOM 673 O O . GLY A 1 91 ? -2.396 11.806 -13.947 1.00 94.69 91 GLY A O 1
ATOM 674 N N . PRO A 1 92 ? -3.943 13.412 -13.665 1.00 95.94 92 PRO A N 1
ATOM 675 C CA . PRO A 1 92 ? -4.176 13.105 -12.263 1.00 95.94 92 PRO A CA 1
ATOM 676 C C . PRO A 1 92 ? -4.954 11.792 -12.115 1.00 95.94 92 PRO A C 1
ATOM 678 O O . PRO A 1 92 ? -6.005 11.602 -12.722 1.00 95.94 92 PRO A O 1
ATOM 681 N N . GLU A 1 93 ? -4.452 10.922 -11.252 1.00 96.69 93 GLU A N 1
ATOM 682 C CA . GLU A 1 93 ? -5.064 9.665 -10.841 1.00 96.69 93 GLU A CA 1
ATOM 683 C C . GLU A 1 93 ? -5.491 9.762 -9.379 1.00 96.69 93 GLU A C 1
ATOM 685 O O . GLU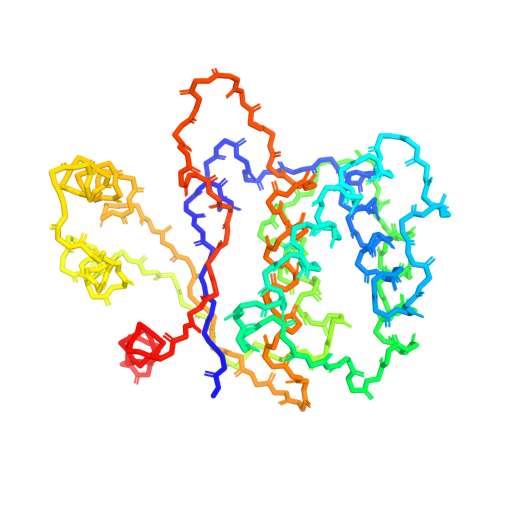 A 1 93 ? -4.792 10.354 -8.555 1.00 96.69 93 GLU A O 1
ATOM 690 N N . GLN A 1 94 ? -6.618 9.146 -9.032 1.00 96.31 94 GLN A N 1
ATOM 691 C CA . GLN A 1 94 ? -7.062 9.060 -7.640 1.00 96.31 94 GLN A CA 1
ATOM 692 C C . GLN A 1 94 ? -6.129 8.128 -6.861 1.00 96.31 94 GLN A C 1
ATOM 694 O O . GLN A 1 94 ? -6.033 6.938 -7.178 1.00 96.31 94 GLN A O 1
ATOM 699 N N . THR A 1 95 ? -5.476 8.633 -5.814 1.00 95.69 95 THR A N 1
ATOM 700 C CA . THR A 1 95 ? -4.499 7.880 -5.011 1.00 95.69 95 THR A CA 1
ATOM 701 C C . THR A 1 95 ? -5.123 6.621 -4.425 1.00 95.69 95 THR A C 1
ATOM 703 O O . THR A 1 95 ? -4.562 5.536 -4.583 1.00 95.69 95 THR A O 1
ATOM 706 N N . ARG A 1 96 ? -6.331 6.726 -3.852 1.00 95.38 96 ARG A N 1
ATOM 707 C CA . ARG A 1 96 ? -7.149 5.576 -3.430 1.00 95.38 96 ARG A CA 1
ATOM 708 C C . ARG A 1 96 ? -7.256 4.510 -4.526 1.00 95.38 96 ARG A C 1
ATOM 710 O O . ARG A 1 96 ? -7.052 3.325 -4.270 1.00 95.38 96 ARG A O 1
ATOM 717 N N . GLY A 1 97 ? -7.575 4.924 -5.752 1.00 96.06 97 GLY A N 1
ATOM 718 C CA . GLY 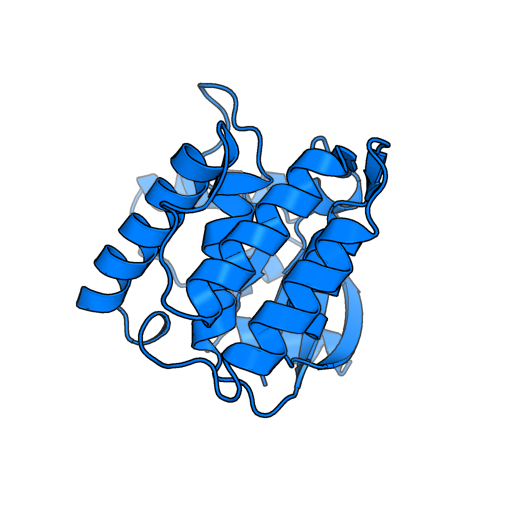A 1 97 ? -7.727 4.027 -6.898 1.00 96.06 97 GLY A CA 1
ATOM 719 C C . GLY A 1 97 ? -6.420 3.329 -7.266 1.00 96.06 97 GLY A C 1
ATOM 720 O O . GLY A 1 97 ? -6.414 2.116 -7.478 1.00 96.06 97 GLY A O 1
ATOM 721 N N . VAL A 1 98 ? -5.310 4.070 -7.267 1.00 97.31 98 VAL A N 1
ATOM 722 C CA . VAL A 1 98 ? -3.966 3.542 -7.542 1.00 97.31 98 VAL A CA 1
ATOM 723 C C . VAL A 1 98 ? -3.564 2.490 -6.509 1.00 97.31 98 VAL A C 1
ATOM 725 O O . VAL A 1 98 ? -3.180 1.371 -6.859 1.00 97.31 98 VAL A O 1
ATOM 728 N N . VAL A 1 99 ? -3.698 2.806 -5.220 1.00 96.62 99 VAL A N 1
ATOM 729 C CA . VAL A 1 99 ? -3.274 1.893 -4.154 1.00 96.62 99 VAL A CA 1
ATOM 730 C C . VAL A 1 99 ? -4.193 0.664 -4.066 1.00 96.62 99 VAL A C 1
ATOM 732 O O . VAL A 1 99 ? -3.688 -0.452 -3.939 1.00 96.62 99 VAL A O 1
ATOM 735 N N . ARG A 1 100 ? -5.513 0.823 -4.267 1.00 96.56 100 ARG A N 1
ATOM 736 C CA . ARG A 1 100 ? -6.482 -0.292 -4.352 1.00 96.56 100 ARG A CA 1
ATOM 737 C C . ARG A 1 100 ? -6.213 -1.204 -5.545 1.00 96.56 100 ARG A C 1
ATOM 739 O O . ARG A 1 100 ? -6.295 -2.427 -5.433 1.00 96.56 100 ARG A O 1
ATOM 746 N N . ARG A 1 101 ? -5.895 -0.626 -6.706 1.00 97.44 101 ARG A N 1
ATOM 747 C CA . ARG A 1 101 ? -5.569 -1.394 -7.912 1.00 97.44 101 ARG A CA 1
ATOM 748 C C . ARG A 1 101 ? -4.293 -2.208 -7.703 1.00 97.44 101 ARG A C 1
ATOM 750 O O . ARG A 1 101 ? -4.308 -3.387 -8.037 1.00 97.44 101 ARG A O 1
ATOM 757 N N . ALA A 1 102 ? -3.247 -1.647 -7.091 1.00 97.62 102 ALA A N 1
ATOM 758 C CA . ALA A 1 102 ? -2.039 -2.406 -6.751 1.00 97.62 102 ALA A CA 1
ATOM 759 C C . ALA A 1 102 ? -2.336 -3.641 -5.885 1.00 97.62 102 ALA A C 1
ATOM 761 O O . ALA A 1 102 ? -1.868 -4.724 -6.220 1.00 97.62 102 ALA A O 1
ATOM 762 N N . VAL A 1 103 ? -3.162 -3.514 -4.839 1.00 96.31 103 VAL A N 1
ATOM 763 C CA . VAL A 1 103 ? -3.571 -4.649 -3.983 1.00 96.31 103 VAL A CA 1
ATOM 764 C C . VAL A 1 103 ? -4.162 -5.793 -4.818 1.00 96.31 103 VAL A C 1
ATOM 766 O O . VAL A 1 103 ? -3.755 -6.946 -4.676 1.00 96.31 103 VAL A O 1
ATOM 769 N N . ARG A 1 104 ? -5.047 -5.475 -5.769 1.00 96.44 104 ARG A N 1
ATOM 770 C CA . ARG A 1 104 ? -5.639 -6.474 -6.677 1.00 96.44 104 ARG A CA 1
ATOM 771 C C . ARG A 1 104 ? -4.621 -7.106 -7.621 1.00 96.44 104 ARG A C 1
ATOM 773 O O . ARG A 1 104 ? -4.623 -8.318 -7.830 1.00 96.44 104 ARG A O 1
ATOM 780 N N . LEU A 1 105 ? -3.725 -6.297 -8.183 1.00 97.19 105 LEU A N 1
ATOM 781 C CA . LEU A 1 105 ? -2.673 -6.773 -9.087 1.00 97.19 105 LEU A CA 1
ATOM 782 C C . LEU A 1 105 ? -1.652 -7.669 -8.366 1.00 97.19 105 LEU A C 1
ATOM 784 O O . LEU A 1 105 ? -1.090 -8.562 -8.991 1.00 97.19 105 LEU A O 1
ATOM 788 N N . LEU A 1 106 ? -1.481 -7.497 -7.052 1.00 96.38 106 LEU A N 1
ATOM 789 C CA . LEU A 1 106 ? -0.676 -8.374 -6.195 1.00 96.38 106 LEU A CA 1
ATOM 790 C C . LEU A 1 106 ? -1.367 -9.712 -5.873 1.00 96.38 106 LEU A C 1
ATOM 792 O O . LEU A 1 106 ? -0.726 -10.607 -5.326 1.00 96.38 106 LEU A O 1
ATOM 796 N N . GLY A 1 107 ? -2.636 -9.896 -6.255 1.00 95.06 107 GLY A N 1
ATOM 797 C CA . GLY A 1 107 ? -3.379 -11.147 -6.057 1.00 95.06 107 GLY A CA 1
ATOM 798 C C . GLY A 1 107 ? -4.237 -11.202 -4.793 1.00 95.06 107 GLY A C 1
ATOM 799 O O . GLY A 1 107 ? -4.606 -12.298 -4.377 1.00 95.06 107 GLY A O 1
ATOM 800 N N . PHE A 1 108 ? -4.553 -10.052 -4.197 1.00 95.25 108 PHE A N 1
ATOM 801 C CA . PHE A 1 108 ? -5.575 -9.951 -3.158 1.00 95.25 108 PHE A CA 1
ATOM 802 C C . PHE A 1 108 ? -6.933 -9.582 -3.758 1.00 95.25 108 PHE A C 1
ATOM 804 O O . PHE A 1 108 ? -7.017 -8.858 -4.751 1.00 95.25 108 PHE A O 1
ATOM 811 N N . GLU A 1 109 ? -8.005 -10.014 -3.110 1.00 94.06 109 GLU A N 1
ATOM 812 C CA . GLU A 1 109 ? -9.372 -9.611 -3.431 1.00 94.06 109 GLU A CA 1
ATOM 813 C C . GLU A 1 109 ? -9.918 -8.717 -2.317 1.00 94.06 109 GLU A C 1
ATOM 815 O O . GLU A 1 109 ? -9.561 -8.881 -1.153 1.00 94.06 109 GLU A O 1
ATOM 820 N N . VAL A 1 110 ? -10.750 -7.737 -2.681 1.00 93.38 110 VAL A N 1
ATOM 821 C CA . VAL A 1 110 ? -11.428 -6.859 -1.714 1.00 93.38 110 VAL A CA 1
ATOM 822 C C . VAL A 1 110 ? -12.812 -7.444 -1.473 1.00 93.38 110 VAL A C 1
ATOM 824 O O . VAL A 1 110 ? -13.697 -7.262 -2.305 1.00 93.38 110 VAL A O 1
ATOM 827 N N . GLU A 1 111 ? -12.969 -8.150 -0.359 1.00 92.69 111 GLU A N 1
ATOM 828 C CA . GLU A 1 111 ? -14.211 -8.832 0.033 1.00 92.69 111 GLU A CA 1
ATOM 829 C C . GLU A 1 111 ? -15.261 -7.849 0.545 1.00 92.69 111 GLU A C 1
ATOM 831 O O . GLU A 1 111 ? -16.449 -7.965 0.261 1.00 92.69 111 GLU A O 1
ATOM 836 N N . ALA A 1 112 ? -14.808 -6.860 1.312 1.00 91.88 112 ALA A N 1
ATOM 837 C CA . ALA A 1 112 ? -15.655 -5.807 1.839 1.00 91.88 112 ALA A CA 1
ATOM 838 C C . ALA A 1 112 ? -14.879 -4.494 1.894 1.00 91.88 112 ALA A C 1
ATOM 840 O O . ALA A 1 112 ? -13.681 -4.477 2.189 1.00 91.88 112 ALA A O 1
ATOM 841 N N . GLU A 1 113 ? -15.582 -3.392 1.650 1.00 93.50 113 GLU A N 1
ATOM 842 C CA . GLU A 1 113 ? -15.071 -2.042 1.853 1.00 93.50 113 GLU A CA 1
ATOM 843 C C . GLU A 1 113 ? -16.114 -1.187 2.572 1.00 93.50 113 GLU A C 1
ATOM 845 O O . GLU A 1 113 ? -17.302 -1.244 2.254 1.00 93.50 113 GLU A O 1
ATOM 850 N N . ARG A 1 114 ? -15.676 -0.398 3.556 1.00 94.00 114 ARG A N 1
ATOM 851 C CA . ARG A 1 114 ? -16.545 0.551 4.261 1.00 94.00 114 ARG A CA 1
ATOM 852 C C . ARG A 1 114 ? -15.768 1.808 4.609 1.00 94.00 114 ARG A C 1
ATOM 854 O O . ARG A 1 114 ? -14.622 1.743 5.055 1.00 94.00 114 ARG A O 1
ATOM 861 N N . ARG A 1 115 ? -16.426 2.951 4.443 1.00 94.00 115 ARG A N 1
ATOM 862 C CA . ARG A 1 115 ? -15.944 4.234 4.943 1.00 94.00 115 ARG A CA 1
ATOM 863 C C . ARG A 1 115 ? -16.435 4.422 6.378 1.00 94.00 115 ARG A C 1
ATOM 865 O O . ARG A 1 115 ? -17.633 4.301 6.619 1.00 94.00 115 ARG A O 1
ATOM 872 N N . VAL A 1 116 ? -15.526 4.665 7.318 1.00 92.88 116 VAL A N 1
ATOM 873 C CA . VAL A 1 116 ? -15.829 4.767 8.756 1.00 92.88 116 VAL A CA 1
ATOM 874 C C . VAL A 1 116 ? -15.107 5.959 9.372 1.00 92.88 116 VAL A C 1
ATOM 876 O O . VAL A 1 116 ? -14.016 6.317 8.936 1.00 92.88 116 VAL A O 1
ATOM 879 N N . VAL A 1 117 ? -15.704 6.553 10.401 1.00 93.31 117 VAL A N 1
ATOM 880 C CA . VAL A 1 117 ? -15.039 7.512 11.292 1.00 93.31 117 VAL A CA 1
ATOM 881 C C . VAL A 1 117 ? -14.674 6.741 12.555 1.00 93.31 117 VAL A C 1
ATOM 883 O O . VAL A 1 117 ? -15.549 6.129 13.166 1.00 93.31 117 VAL A O 1
ATOM 886 N N . LEU A 1 118 ? -13.385 6.697 12.899 1.00 90.50 118 LEU A N 1
ATOM 887 C CA . LEU A 1 118 ? -12.897 5.846 13.990 1.00 90.50 118 LEU A CA 1
ATOM 888 C C . LEU A 1 118 ? -13.273 6.396 15.373 1.00 90.50 118 LEU A C 1
ATOM 890 O O . LEU A 1 118 ? -13.476 5.618 16.306 1.00 90.50 118 LEU A O 1
ATOM 894 N N . GLY A 1 119 ? -13.350 7.722 15.518 1.00 91.88 119 GLY A N 1
ATOM 895 C CA . GLY A 1 119 ? -13.368 8.370 16.826 1.00 91.88 119 GLY A CA 1
ATOM 896 C C . GLY A 1 119 ? -12.076 8.117 17.611 1.00 91.88 119 GLY A C 1
ATOM 897 O O . GLY A 1 119 ? -11.200 7.360 17.190 1.00 91.88 119 GLY A O 1
ATOM 898 N N . GLU A 1 120 ? -11.956 8.732 18.784 1.00 91.75 120 GLU A N 1
ATOM 899 C CA . GLU A 1 120 ? -10.777 8.563 19.646 1.00 91.75 120 GLU A CA 1
ATOM 900 C C . GLU A 1 120 ? -10.582 7.094 20.047 1.00 91.75 120 GLU A C 1
ATOM 902 O O . GLU A 1 120 ? -9.500 6.537 19.876 1.00 91.75 120 GLU A O 1
ATOM 907 N N . GLY A 1 121 ? -11.661 6.425 20.470 1.00 88.38 121 GLY A N 1
ATOM 908 C CA . GLY A 1 121 ? -11.619 5.017 20.872 1.00 88.38 121 GLY A CA 1
ATOM 909 C C . GLY A 1 121 ? -11.216 4.062 19.742 1.00 88.38 121 GLY A C 1
ATOM 910 O O . GLY A 1 121 ? -10.533 3.072 19.993 1.00 88.38 121 GLY A O 1
ATOM 911 N N . GLY A 1 122 ? -11.580 4.352 18.488 1.00 88.56 122 GLY A N 1
ATOM 912 C CA . GLY A 1 122 ? -11.130 3.556 17.345 1.00 88.56 122 GLY A CA 1
ATOM 913 C C . GLY A 1 122 ? -9.662 3.798 16.998 1.00 88.56 122 GLY A C 1
ATOM 914 O O . GLY A 1 122 ? -8.950 2.854 16.656 1.00 88.56 122 GLY A O 1
ATOM 915 N N . VAL A 1 123 ? -9.174 5.036 17.141 1.00 88.19 123 VAL A N 1
ATOM 916 C CA . VAL A 1 123 ? -7.739 5.338 17.014 1.00 88.19 123 VAL A CA 1
ATOM 917 C C . VAL A 1 123 ? -6.946 4.605 18.099 1.00 88.19 123 VAL A C 1
ATOM 919 O O . VAL A 1 123 ? -5.924 3.993 17.794 1.00 88.19 123 VAL A O 1
ATOM 922 N N . GLU A 1 124 ? -7.436 4.583 19.337 1.00 86.25 124 GLU A N 1
ATOM 923 C CA . GLU A 1 124 ? -6.829 3.825 20.437 1.00 86.25 124 GLU A CA 1
ATOM 924 C C . GLU A 1 124 ? -6.839 2.316 20.195 1.00 86.25 124 GLU A C 1
ATOM 926 O O . GLU A 1 124 ? -5.831 1.657 20.435 1.00 86.25 124 GLU A O 1
ATOM 931 N N . ALA A 1 125 ? -7.929 1.759 19.668 1.00 84.69 125 ALA A N 1
ATOM 932 C CA . ALA A 1 125 ? -7.999 0.334 19.352 1.00 84.69 125 ALA A CA 1
ATOM 933 C C . ALA A 1 125 ? -6.967 -0.086 18.288 1.00 84.69 125 ALA A C 1
ATOM 935 O O . ALA A 1 125 ? -6.466 -1.209 18.326 1.00 84.69 125 ALA A O 1
ATOM 936 N N . VAL A 1 126 ? -6.633 0.811 17.353 1.00 83.50 126 VAL A N 1
ATOM 937 C CA . VAL A 1 126 ? -5.672 0.543 16.272 1.00 83.50 126 VAL A CA 1
ATOM 938 C C . VAL A 1 126 ? -4.228 0.844 16.683 1.00 83.50 126 VAL A C 1
ATOM 940 O O . VAL A 1 126 ? -3.319 0.112 16.301 1.00 83.50 126 VAL A O 1
ATOM 943 N N . TYR A 1 127 ? -3.990 1.915 17.444 1.00 80.62 127 TYR A N 1
ATOM 944 C CA . TYR A 1 127 ? -2.638 2.418 17.725 1.00 80.62 127 TYR A CA 1
ATOM 945 C C . TYR A 1 127 ? -2.215 2.326 19.196 1.00 80.62 127 TYR A C 1
ATOM 947 O O . TYR A 1 127 ? -1.037 2.498 19.491 1.00 80.62 127 TYR A O 1
ATOM 955 N N . GLY A 1 128 ? -3.123 2.029 20.126 1.00 71.75 128 GLY A N 1
ATOM 956 C CA . GLY A 1 128 ? -2.870 2.069 21.572 1.00 71.75 128 GLY A CA 1
ATOM 957 C C . GLY A 1 128 ? -1.894 1.011 22.096 1.00 71.75 128 GLY A C 1
ATOM 958 O O . GLY A 1 128 ? -1.366 1.166 23.192 1.00 71.75 128 GLY A O 1
ATOM 959 N N . GLY A 1 129 ? -1.611 -0.041 21.319 1.00 66.50 129 GLY A N 1
ATOM 960 C CA . GLY A 1 129 ? -0.638 -1.081 21.678 1.00 66.50 129 GLY A CA 1
ATOM 961 C C . GLY A 1 129 ? 0.833 -0.667 21.530 1.00 66.50 129 GLY A C 1
ATOM 962 O O . GLY A 1 129 ? 1.720 -1.412 21.948 1.00 66.50 129 GLY A O 1
ATOM 963 N N . ALA A 1 130 ? 1.121 0.495 20.940 1.00 58.97 130 ALA A N 1
ATOM 964 C CA . ALA A 1 130 ? 2.486 0.980 20.790 1.00 58.97 130 ALA A CA 1
ATOM 965 C C . ALA A 1 130 ? 2.961 1.651 22.099 1.00 58.97 130 ALA A C 1
ATOM 967 O O . ALA A 1 130 ? 2.517 2.724 22.452 1.00 58.97 130 ALA A O 1
ATOM 968 N N . THR A 1 131 ? 3.828 0.965 22.848 1.00 52.78 131 THR A N 1
ATOM 969 C CA . THR A 1 131 ? 4.717 1.435 23.944 1.00 52.78 131 THR A CA 1
ATOM 970 C C . THR A 1 131 ? 4.413 2.754 24.687 1.00 52.78 131 THR A C 1
ATOM 972 O O . THR A 1 131 ? 4.460 3.845 24.133 1.00 52.78 131 THR A O 1
ATOM 975 N N . THR A 1 132 ? 4.310 2.657 26.016 1.00 46.44 132 THR A N 1
ATOM 976 C CA . THR A 1 132 ? 4.087 3.741 26.990 1.00 46.44 132 THR A CA 1
ATOM 977 C C . THR A 1 132 ? 5.326 4.624 27.242 1.00 46.44 132 THR A C 1
ATOM 979 O O . THR A 1 132 ? 6.010 4.469 28.257 1.00 46.44 132 THR A O 1
ATOM 982 N N . THR A 1 133 ? 5.639 5.561 26.347 1.00 56.94 133 THR A N 1
ATOM 983 C CA . THR A 1 133 ? 6.617 6.641 26.608 1.00 56.94 133 THR A CA 1
ATOM 984 C C . THR A 1 133 ? 5.963 8.022 26.474 1.00 56.94 133 THR A C 1
ATOM 986 O O . THR A 1 133 ? 4.944 8.168 25.811 1.00 56.94 133 THR A O 1
ATOM 989 N N . VAL A 1 134 ? 6.537 9.068 27.082 1.00 57.34 134 VAL A N 1
ATOM 990 C CA . VAL A 1 134 ? 6.028 10.458 26.957 1.00 57.34 134 VAL A CA 1
ATOM 991 C C . VAL A 1 134 ? 6.043 10.939 25.496 1.00 57.34 134 VAL A C 1
ATOM 993 O O . VAL A 1 134 ? 5.152 11.661 25.055 1.00 57.34 134 VAL A O 1
ATOM 996 N N . GLU A 1 135 ? 7.018 10.486 24.705 1.00 60.88 135 GLU A N 1
ATOM 997 C CA . GLU A 1 135 ? 7.030 10.708 23.253 1.00 60.88 135 GLU A CA 1
ATOM 998 C C . GLU A 1 135 ? 5.828 10.045 22.568 1.00 60.88 135 GLU A C 1
ATOM 1000 O O . GLU A 1 135 ? 5.278 10.602 21.618 1.00 60.88 135 GLU A O 1
ATOM 1005 N N . PHE A 1 136 ? 5.369 8.902 23.084 1.00 67.75 136 PHE A N 1
ATOM 1006 C CA . PHE A 1 136 ? 4.187 8.221 22.578 1.00 67.75 136 PHE A CA 1
ATOM 1007 C C . PHE A 1 136 ? 2.885 8.964 22.896 1.00 67.75 136 PHE A C 1
ATOM 1009 O O . PHE A 1 136 ? 1.993 8.982 22.057 1.00 67.75 136 PHE A O 1
ATOM 1016 N N . GLU A 1 137 ? 2.766 9.636 24.044 1.00 70.62 137 GLU A N 1
ATOM 1017 C CA . GLU A 1 137 ? 1.565 10.426 24.362 1.00 70.62 137 GLU A CA 1
ATOM 1018 C C . GLU A 1 137 ? 1.361 11.582 23.379 1.00 70.62 137 GLU A C 1
ATOM 1020 O O . GLU A 1 137 ? 0.251 11.794 22.889 1.00 70.62 137 GLU A O 1
ATOM 1025 N N . ARG A 1 138 ? 2.443 12.281 23.017 1.00 76.06 138 ARG A N 1
ATOM 1026 C CA . ARG A 1 138 ? 2.388 13.330 21.991 1.00 76.06 138 ARG A CA 1
ATOM 1027 C C . ARG A 1 138 ? 2.046 12.755 20.618 1.00 76.06 138 ARG A C 1
ATOM 1029 O O . ARG A 1 138 ? 1.182 13.281 19.928 1.00 76.06 138 ARG A O 1
ATOM 1036 N N . VAL A 1 139 ? 2.679 11.642 20.248 1.00 77.06 139 VAL A N 1
ATOM 1037 C CA . VAL A 1 139 ? 2.380 10.937 18.994 1.00 77.06 139 VAL A CA 1
ATOM 1038 C C . VAL A 1 139 ? 0.924 10.463 18.953 1.00 77.06 139 VAL A C 1
ATOM 1040 O O . VAL A 1 139 ? 0.294 10.549 17.903 1.00 77.06 139 VAL A O 1
ATOM 1043 N N . ARG A 1 140 ? 0.372 10.002 20.079 1.00 79.25 140 ARG A N 1
ATOM 1044 C CA . ARG A 1 140 ? -1.027 9.588 20.214 1.00 79.25 140 ARG A CA 1
ATOM 1045 C C . ARG A 1 140 ? -1.978 10.763 20.024 1.00 79.25 140 ARG A C 1
ATOM 1047 O O . ARG A 1 140 ? -2.933 10.607 19.272 1.00 79.25 140 ARG A O 1
ATOM 1054 N N . ALA A 1 141 ? -1.721 11.908 20.655 1.00 83.81 141 ALA A N 1
ATOM 1055 C CA . ALA A 1 141 ? -2.529 13.112 20.453 1.00 83.81 141 ALA A CA 1
ATOM 1056 C C . ALA A 1 141 ? -2.548 13.517 18.969 1.00 83.81 141 ALA A C 1
ATOM 1058 O O . ALA A 1 141 ? -3.617 13.652 18.383 1.00 83.81 141 ALA A O 1
ATOM 1059 N N . ASP A 1 142 ? -1.377 13.551 18.326 1.00 84.62 142 ASP A N 1
ATOM 1060 C CA . ASP A 1 142 ? -1.270 13.864 16.898 1.00 84.62 142 ASP A CA 1
ATOM 1061 C C . ASP A 1 142 ? -2.012 12.833 16.007 1.00 84.62 142 ASP A C 1
ATOM 1063 O O . ASP A 1 142 ? -2.564 13.187 14.964 1.00 84.62 142 ASP A O 1
ATOM 1067 N N . LEU A 1 143 ? -2.044 11.545 16.388 1.00 85.12 143 LEU A N 1
ATOM 1068 C CA . LEU A 1 143 ? -2.810 10.508 15.679 1.00 85.12 143 LEU A CA 1
ATOM 1069 C C . LEU A 1 143 ? -4.320 10.686 15.841 1.00 85.12 143 LEU A C 1
ATOM 1071 O O . LEU A 1 143 ? -5.055 10.462 14.878 1.00 85.12 143 LEU A O 1
ATOM 1075 N N . VAL A 1 144 ? -4.773 11.051 17.041 1.00 88.50 144 VAL A N 1
ATOM 1076 C CA . VAL A 1 144 ? -6.183 11.327 17.332 1.00 88.50 144 VAL A CA 1
ATOM 1077 C C . VAL A 1 144 ? -6.645 12.533 16.525 1.00 88.50 144 VAL A C 1
ATOM 1079 O O . VAL A 1 144 ? -7.593 12.398 15.754 1.00 88.50 144 VAL A O 1
ATOM 1082 N N . ASP A 1 145 ? -5.919 13.649 16.592 1.00 87.62 145 ASP A N 1
ATOM 1083 C CA . ASP A 1 145 ? -6.227 14.864 15.830 1.00 87.62 145 ASP A CA 1
ATOM 1084 C C . ASP A 1 145 ? -6.295 14.595 14.320 1.00 87.62 145 ASP A C 1
ATOM 1086 O O . ASP A 1 145 ? -7.113 15.173 13.607 1.00 87.62 145 ASP A O 1
ATOM 1090 N N . TYR A 1 146 ? -5.455 13.684 13.827 1.00 85.44 146 TYR A N 1
ATOM 1091 C CA . TYR A 1 146 ? -5.385 13.335 12.413 1.00 85.44 146 TYR A CA 1
ATOM 1092 C C . TYR A 1 146 ? -6.457 12.336 11.937 1.00 85.44 146 TYR A C 1
ATOM 1094 O O . TYR A 1 146 ? -6.822 12.366 10.763 1.00 85.44 146 TYR A O 1
ATOM 1102 N N . LEU A 1 147 ? -6.924 11.406 12.780 1.00 88.50 147 LEU A N 1
ATOM 1103 C CA . LEU A 1 147 ? -7.747 10.264 12.336 1.00 88.50 147 LEU A CA 1
ATOM 1104 C C . LEU A 1 147 ? -9.115 10.149 13.000 1.00 88.50 147 LEU A C 1
ATOM 1106 O O . LEU A 1 147 ? -9.975 9.452 12.465 1.00 88.50 147 LEU A O 1
ATOM 1110 N N . ALA A 1 148 ? -9.321 10.753 14.170 1.00 90.06 148 ALA A N 1
ATOM 1111 C CA . ALA A 1 148 ? -10.516 10.486 14.963 1.00 90.06 148 ALA A CA 1
ATOM 1112 C C . ALA A 1 148 ? -11.787 11.032 14.304 1.00 90.06 148 ALA A C 1
ATOM 1114 O O . ALA A 1 148 ? -12.820 10.364 14.340 1.00 90.06 148 ALA A O 1
ATOM 1115 N N . SER A 1 149 ? -11.703 12.211 13.685 1.00 90.69 149 SER A N 1
ATOM 1116 C CA . SER A 1 149 ? -12.857 12.915 13.104 1.00 90.69 149 SER A CA 1
ATOM 1117 C C . SER A 1 149 ? -13.000 12.714 11.598 1.00 90.69 149 SER A C 1
ATOM 1119 O O . SER A 1 149 ? -14.093 12.880 11.057 1.00 90.69 149 SER A O 1
ATOM 1121 N N . ASP A 1 150 ? -11.915 12.343 10.922 1.00 91.25 150 ASP A N 1
ATOM 1122 C CA . ASP A 1 150 ? -11.903 12.206 9.475 1.00 91.25 150 ASP A CA 1
ATOM 1123 C C . ASP A 1 150 ? -12.194 10.766 9.038 1.00 91.25 150 ASP A C 1
ATOM 1125 O O . ASP A 1 150 ? -11.720 9.798 9.641 1.00 91.25 150 ASP A O 1
ATOM 1129 N N . PRO A 1 151 ? -12.960 10.587 7.953 1.00 91.88 151 PRO A N 1
ATOM 1130 C CA . PRO A 1 151 ? -13.309 9.262 7.489 1.00 91.88 151 PRO A CA 1
ATOM 1131 C C . PRO A 1 151 ? -12.105 8.540 6.872 1.00 91.88 151 PRO A C 1
ATOM 1133 O O . PRO A 1 151 ? -11.463 9.041 5.946 1.00 91.88 151 PRO A O 1
ATOM 1136 N N . VAL A 1 152 ? -11.887 7.303 7.310 1.00 92.88 152 VAL A N 1
ATOM 1137 C CA . VAL A 1 152 ? -10.974 6.331 6.698 1.00 92.88 152 VAL A CA 1
ATOM 1138 C C . VAL A 1 152 ? -11.760 5.325 5.868 1.00 92.88 152 VAL A C 1
ATOM 1140 O O . VAL A 1 152 ? -12.959 5.130 6.071 1.00 92.88 152 VAL A O 1
ATOM 1143 N N . GLU A 1 153 ? -11.095 4.651 4.937 1.00 94.69 153 GLU A N 1
ATOM 1144 C CA . GLU A 1 153 ? -11.709 3.558 4.186 1.00 94.69 153 GLU A CA 1
ATOM 1145 C C . GLU A 1 153 ? -11.029 2.238 4.520 1.00 94.69 153 GLU A C 1
ATOM 1147 O O . GLU A 1 153 ? -9.840 2.079 4.261 1.00 94.69 153 GLU A O 1
ATOM 1152 N N . VAL A 1 154 ? -11.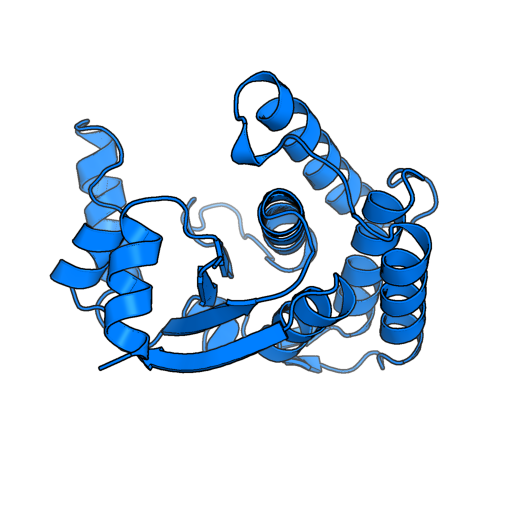789 1.305 5.088 1.00 94.31 154 VAL A N 1
ATOM 1153 C CA . VAL A 1 154 ? -11.306 0.004 5.555 1.00 94.31 154 VAL A CA 1
ATOM 1154 C C . VAL A 1 154 ? -11.630 -1.060 4.516 1.00 94.31 154 VAL A C 1
ATOM 1156 O O . VAL A 1 154 ? -12.761 -1.125 4.030 1.00 94.31 154 VAL A O 1
ATOM 1159 N N . TRP A 1 155 ? -10.655 -1.911 4.202 1.00 94.50 155 TRP A N 1
ATOM 1160 C CA . TRP A 1 155 ? -10.788 -3.034 3.276 1.00 94.50 155 TRP A CA 1
ATOM 1161 C C . TRP A 1 155 ? -10.520 -4.351 3.990 1.00 94.50 155 TRP A C 1
ATOM 1163 O O . TRP A 1 155 ? -9.443 -4.543 4.560 1.00 94.50 155 TRP A O 1
ATOM 1173 N N . LEU A 1 156 ? -11.474 -5.277 3.902 1.00 92.94 156 LEU A N 1
ATOM 1174 C CA . LEU A 1 156 ? -11.243 -6.679 4.230 1.00 92.94 156 LEU A CA 1
ATOM 1175 C C . LEU A 1 156 ? -10.742 -7.385 2.981 1.00 92.94 156 LEU A C 1
ATOM 1177 O O . LEU A 1 156 ? -11.411 -7.367 1.945 1.00 92.94 156 LEU A O 1
ATOM 1181 N N . LEU A 1 157 ? -9.582 -8.019 3.098 1.00 93.31 157 LEU A N 1
ATOM 1182 C CA . LEU A 1 157 ? -8.968 -8.717 1.987 1.00 93.31 157 LEU A CA 1
ATOM 1183 C C . LEU A 1 157 ? -9.044 -10.234 2.137 1.00 93.31 157 LEU A C 1
ATOM 1185 O O . LEU A 1 157 ? -8.957 -10.789 3.238 1.00 93.31 157 LEU A O 1
ATOM 1189 N N . SER A 1 158 ? -9.116 -10.903 0.996 1.00 91.75 158 SER A N 1
ATOM 1190 C CA . SER A 1 158 ? -8.864 -12.332 0.848 1.00 91.75 158 SER A CA 1
ATOM 1191 C C . SER A 1 158 ? -7.827 -12.570 -0.253 1.00 91.75 158 SER A C 1
ATOM 1193 O O . SER A 1 158 ? -7.254 -11.633 -0.817 1.00 91.75 158 SER A O 1
ATOM 1195 N N . GLY A 1 159 ? -7.540 -13.839 -0.521 1.00 87.62 159 GLY A N 1
ATOM 1196 C CA . GLY A 1 159 ? -6.586 -14.267 -1.532 1.00 87.62 159 GLY A CA 1
ATOM 1197 C C . GLY A 1 159 ? -5.619 -15.307 -0.985 1.00 87.62 159 GLY A C 1
ATOM 1198 O O . GLY A 1 159 ? -5.547 -15.560 0.217 1.00 87.62 159 GLY A O 1
ATOM 1199 N N . ARG A 1 160 ? -4.868 -15.924 -1.896 1.00 86.06 160 ARG A N 1
ATOM 1200 C CA . ARG A 1 160 ? -3.825 -16.907 -1.559 1.00 86.06 160 ARG A CA 1
ATOM 1201 C C . ARG A 1 160 ? -2.449 -16.271 -1.370 1.00 86.06 160 ARG A C 1
ATOM 1203 O O . ARG A 1 160 ? -1.480 -16.998 -1.218 1.00 86.06 160 ARG A O 1
ATOM 1210 N N . GLN A 1 161 ? -2.358 -14.945 -1.442 1.00 91.75 161 GLN A N 1
ATOM 1211 C CA . GLN A 1 161 ? -1.102 -14.214 -1.332 1.00 91.75 161 GLN A CA 1
ATOM 1212 C C . GLN A 1 161 ? -0.646 -14.100 0.128 1.00 91.75 161 GLN A C 1
ATOM 1214 O O . GLN A 1 161 ? -1.470 -13.952 1.031 1.00 91.75 161 GLN A O 1
ATOM 1219 N N . ASP A 1 162 ? 0.668 -14.131 0.340 1.00 91.12 162 ASP A N 1
ATOM 1220 C CA . ASP A 1 162 ? 1.274 -13.951 1.657 1.00 91.12 162 ASP A CA 1
ATOM 1221 C C . ASP A 1 162 ? 1.033 -12.514 2.185 1.00 91.12 162 ASP A C 1
ATOM 1223 O O . ASP A 1 162 ? 1.307 -11.543 1.465 1.00 91.12 162 ASP A O 1
ATOM 1227 N N . PRO A 1 163 ? 0.527 -12.333 3.424 1.00 90.50 163 PRO A N 1
ATOM 1228 C CA . PRO A 1 163 ? 0.339 -11.016 4.032 1.00 90.50 163 PRO A CA 1
ATOM 1229 C C . PRO A 1 163 ? 1.584 -10.118 4.046 1.00 90.50 163 PRO A C 1
ATOM 1231 O O . PRO A 1 163 ? 1.422 -8.895 4.009 1.00 90.50 163 PRO A O 1
ATOM 1234 N N . CYS A 1 164 ? 2.806 -10.669 4.048 1.00 92.75 164 CYS A N 1
ATOM 1235 C CA . CYS A 1 164 ? 4.028 -9.852 4.019 1.00 92.75 164 CYS A CA 1
ATOM 1236 C C . CYS A 1 164 ? 4.104 -8.936 2.783 1.00 92.75 164 CYS A C 1
ATOM 1238 O O . CYS A 1 164 ? 4.606 -7.810 2.853 1.00 92.75 164 CYS A O 1
ATOM 1240 N N . VAL A 1 165 ? 3.497 -9.353 1.666 1.00 95.44 165 VAL A N 1
ATOM 1241 C CA . VAL A 1 165 ? 3.427 -8.572 0.424 1.00 95.44 165 VAL A CA 1
ATOM 1242 C C . VAL A 1 165 ? 2.674 -7.252 0.636 1.00 95.44 165 VAL A C 1
ATOM 1244 O O . VAL A 1 165 ? 2.999 -6.244 0.004 1.00 95.44 165 VAL A O 1
ATOM 1247 N N . LEU A 1 166 ? 1.712 -7.204 1.565 1.00 95.44 166 LEU A N 1
ATOM 1248 C CA . LEU A 1 166 ? 1.017 -5.964 1.924 1.00 95.44 166 LEU A CA 1
ATOM 1249 C C . LEU A 1 166 ? 1.929 -5.000 2.688 1.00 95.44 166 LEU A C 1
ATOM 1251 O O . LEU A 1 166 ? 1.853 -3.789 2.478 1.00 95.44 166 LEU A O 1
ATOM 1255 N N . GLN A 1 167 ? 2.835 -5.509 3.524 1.00 94.62 167 GLN A N 1
ATOM 1256 C CA . GLN A 1 167 ? 3.828 -4.675 4.203 1.00 94.62 167 GLN A CA 1
ATOM 1257 C C . GLN A 1 167 ? 4.848 -4.094 3.213 1.00 94.62 167 GLN A C 1
ATOM 1259 O O . GLN A 1 167 ? 5.221 -2.917 3.313 1.00 94.62 167 GLN A O 1
ATOM 1264 N N . TRP A 1 168 ? 5.238 -4.867 2.195 1.00 95.94 168 TRP A N 1
ATOM 1265 C CA . TRP A 1 168 ? 6.068 -4.364 1.099 1.00 95.94 168 TRP A CA 1
ATOM 1266 C C . TRP A 1 168 ? 5.330 -3.275 0.317 1.00 95.94 168 TRP A C 1
ATOM 1268 O O . TRP A 1 168 ? 5.841 -2.164 0.171 1.00 95.94 168 TRP A O 1
ATOM 1278 N N . TRP A 1 169 ? 4.088 -3.542 -0.095 1.00 97.06 169 TRP A N 1
ATOM 1279 C CA . TRP A 1 169 ? 3.222 -2.572 -0.770 1.00 97.06 169 TRP A CA 1
ATOM 1280 C C . TRP A 1 169 ? 3.081 -1.262 0.012 1.00 97.06 169 TRP A C 1
ATOM 1282 O O . TRP A 1 169 ? 3.329 -0.194 -0.549 1.00 97.06 169 TRP A O 1
ATOM 1292 N N . LYS A 1 170 ? 2.778 -1.323 1.315 1.00 95.50 170 LYS A N 1
ATOM 1293 C CA . LYS A 1 170 ? 2.680 -0.146 2.198 1.00 95.50 170 LYS A CA 1
ATOM 1294 C C . LYS A 1 170 ? 3.980 0.658 2.212 1.00 95.50 170 LYS A C 1
ATOM 1296 O O . LYS A 1 170 ? 3.944 1.889 2.168 1.00 95.50 170 LYS A O 1
ATOM 1301 N N . THR A 1 171 ? 5.124 -0.025 2.239 1.00 95.00 171 THR A N 1
ATOM 1302 C CA . THR A 1 171 ? 6.446 0.615 2.186 1.00 95.00 171 THR A CA 1
ATOM 1303 C C . THR A 1 171 ? 6.658 1.354 0.862 1.00 95.00 171 THR A C 1
ATOM 1305 O O . THR A 1 171 ? 7.031 2.527 0.870 1.00 95.00 171 THR A O 1
ATOM 1308 N N . TYR A 1 172 ? 6.334 0.739 -0.277 1.00 96.62 172 TYR A N 1
ATOM 1309 C CA . TYR A 1 172 ? 6.415 1.406 -1.582 1.00 96.62 172 TYR A CA 1
ATOM 1310 C C . TYR A 1 172 ? 5.443 2.585 -1.707 1.00 96.62 172 TYR A C 1
ATOM 1312 O O . TYR A 1 172 ? 5.841 3.642 -2.193 1.00 96.62 172 TYR A O 1
ATOM 1320 N N . VAL A 1 173 ? 4.206 2.465 -1.211 1.00 95.81 173 VAL A N 1
ATOM 1321 C CA . VAL A 1 173 ? 3.245 3.584 -1.166 1.00 95.81 173 VAL A CA 1
ATOM 1322 C C . VAL A 1 173 ? 3.847 4.778 -0.416 1.00 95.81 173 VAL A C 1
ATOM 1324 O O . VAL A 1 173 ? 3.806 5.905 -0.912 1.00 95.81 173 VAL A O 1
ATOM 1327 N N . ARG A 1 174 ? 4.466 4.534 0.745 1.00 92.56 174 ARG A N 1
ATOM 1328 C CA . ARG A 1 174 ? 5.100 5.578 1.562 1.00 92.56 174 ARG A CA 1
ATOM 1329 C C . ARG A 1 174 ? 6.249 6.286 0.845 1.00 92.56 174 ARG A C 1
ATOM 1331 O O . ARG A 1 174 ? 6.355 7.499 0.959 1.00 92.56 174 ARG A O 1
ATOM 1338 N N . HIS A 1 175 ? 7.118 5.559 0.147 1.00 92.50 175 HIS A N 1
ATOM 1339 C CA . HIS A 1 175 ? 8.301 6.162 -0.489 1.00 92.50 175 HIS A CA 1
ATOM 1340 C C . HIS A 1 175 ? 8.030 6.733 -1.877 1.00 92.50 175 HIS A C 1
ATOM 1342 O O . HIS A 1 175 ? 8.768 7.606 -2.334 1.00 92.50 175 HIS A O 1
ATOM 1348 N N . MET A 1 176 ? 7.007 6.230 -2.567 1.00 94.19 176 MET A N 1
ATOM 1349 C CA . MET A 1 176 ? 6.767 6.574 -3.965 1.00 94.19 176 MET A CA 1
ATOM 1350 C C . MET A 1 176 ? 5.559 7.463 -4.180 1.00 94.19 176 MET A C 1
ATOM 1352 O O . MET A 1 176 ? 5.602 8.261 -5.107 1.00 94.19 176 MET A O 1
ATOM 1356 N N . LEU A 1 177 ? 4.506 7.379 -3.367 1.00 93.44 177 LEU A N 1
ATOM 1357 C CA . LEU A 1 177 ? 3.270 8.140 -3.599 1.00 93.44 177 LEU A CA 1
ATOM 1358 C C . LEU A 1 177 ? 3.098 9.311 -2.634 1.00 93.44 177 LEU A C 1
ATOM 1360 O O . LEU A 1 177 ? 2.467 10.301 -2.988 1.00 93.44 177 LEU A O 1
ATOM 1364 N N . LEU A 1 178 ? 3.691 9.230 -1.445 1.00 88.06 178 LEU A N 1
ATOM 1365 C CA . LEU A 1 178 ? 3.667 10.328 -0.490 1.00 88.06 178 LEU A CA 1
ATOM 1366 C C . LEU A 1 178 ? 4.742 11.364 -0.840 1.00 88.06 178 LEU A C 1
ATOM 1368 O O . LEU A 1 178 ? 5.910 11.024 -1.030 1.00 88.06 178 LEU A O 1
ATOM 1372 N N . ASP A 1 179 ? 4.348 12.630 -0.921 1.00 79.12 179 ASP A N 1
ATOM 1373 C CA . ASP A 1 179 ? 5.258 13.751 -1.158 1.00 79.12 179 ASP A CA 1
ATOM 1374 C C . ASP A 1 179 ? 5.485 14.509 0.149 1.00 79.12 179 ASP A C 1
ATOM 1376 O O . ASP A 1 179 ? 4.772 15.462 0.454 1.00 79.12 179 ASP A O 1
ATOM 1380 N N . ARG A 1 180 ? 6.410 14.008 0.976 1.00 69.88 180 ARG A N 1
ATOM 1381 C CA . ARG A 1 180 ? 6.667 14.596 2.295 1.00 69.88 180 ARG A CA 1
ATOM 1382 C C . ARG A 1 180 ? 7.408 15.917 2.151 1.00 69.88 180 ARG A C 1
ATOM 1384 O O . ARG A 1 180 ? 8.533 15.939 1.648 1.00 69.88 180 ARG A O 1
ATOM 1391 N N . LYS A 1 181 ? 6.846 16.987 2.705 1.00 67.12 181 LYS A N 1
ATOM 1392 C CA . LYS A 1 181 ? 7.595 18.226 2.935 1.00 67.12 181 LYS A CA 1
ATOM 1393 C C . LYS A 1 181 ? 8.415 18.118 4.227 1.00 67.12 181 LYS A C 1
ATOM 1395 O O . LYS A 1 181 ? 7.981 17.469 5.183 1.00 67.12 181 LYS A O 1
ATOM 1400 N N . PRO A 1 182 ? 9.600 18.751 4.299 1.00 56.91 182 PRO A N 1
ATOM 1401 C CA . PRO A 1 182 ? 10.335 18.878 5.554 1.00 56.91 182 PRO A CA 1
ATOM 1402 C C . PRO A 1 182 ? 9.440 19.466 6.658 1.00 56.91 182 PRO A C 1
ATOM 1404 O O . PRO A 1 182 ? 8.788 20.483 6.440 1.00 56.91 182 PRO A O 1
ATOM 1407 N N . GLY A 1 183 ? 9.400 18.820 7.827 1.00 58.50 183 GLY A N 1
ATOM 1408 C CA . GLY A 1 183 ? 8.565 19.234 8.965 1.00 58.50 183 GLY A CA 1
ATOM 1409 C C . GLY A 1 183 ? 7.156 18.627 9.009 1.00 58.50 183 GLY A C 1
ATOM 1410 O O . GLY A 1 183 ? 6.457 18.825 9.998 1.00 58.50 183 GLY A O 1
ATOM 1411 N N . GLU A 1 184 ? 6.734 17.863 7.995 1.00 64.69 184 GLU A N 1
ATOM 1412 C CA . GLU A 1 184 ? 5.456 17.147 8.049 1.00 64.69 184 GLU A CA 1
ATOM 1413 C C . GLU A 1 184 ? 5.491 15.960 9.020 1.00 64.69 184 GLU A C 1
ATOM 1415 O O . GLU A 1 184 ? 6.495 15.256 9.163 1.00 64.69 184 GLU A O 1
ATOM 1420 N N . TYR A 1 185 ? 4.350 15.738 9.676 1.00 59.91 185 TYR A N 1
ATOM 1421 C CA . TYR A 1 185 ? 4.158 14.736 10.718 1.00 59.91 185 TYR A CA 1
ATOM 1422 C C . TYR A 1 185 ? 4.640 13.333 10.305 1.00 59.91 185 TYR A C 1
ATOM 1424 O O . TYR A 1 185 ? 4.258 12.788 9.266 1.00 59.91 185 TYR A O 1
ATOM 1432 N N . LEU A 1 186 ? 5.472 12.714 11.150 1.00 61.34 186 LEU A N 1
ATOM 1433 C CA . LEU A 1 186 ? 6.223 11.492 10.831 1.00 61.34 186 LEU A CA 1
ATOM 1434 C C . LEU A 1 186 ? 5.340 10.277 10.495 1.00 61.34 186 LEU A C 1
ATOM 1436 O O . LEU A 1 186 ? 5.771 9.427 9.700 1.00 61.34 186 LEU A O 1
ATOM 1440 N N . LEU A 1 187 ? 4.118 10.209 11.044 1.00 64.19 187 LEU A N 1
ATOM 1441 C CA . LEU A 1 187 ? 3.164 9.111 10.828 1.00 64.19 187 LEU A CA 1
ATOM 1442 C C . LEU A 1 187 ? 2.102 9.392 9.753 1.00 64.19 187 LEU A C 1
ATOM 1444 O O . LEU A 1 187 ? 1.244 8.527 9.511 1.00 64.19 187 LEU A O 1
ATOM 1448 N N . ARG A 1 188 ? 2.190 10.531 9.043 1.00 70.25 188 ARG A N 1
ATOM 1449 C CA . ARG A 1 188 ? 1.460 10.708 7.781 1.00 70.25 188 ARG A CA 1
ATOM 1450 C C . ARG A 1 188 ? 1.979 9.687 6.776 1.00 70.25 188 ARG A C 1
ATOM 1452 O O . ARG A 1 188 ? 3.106 9.755 6.285 1.00 70.25 188 ARG A O 1
ATOM 1459 N N . ASN A 1 189 ? 1.151 8.682 6.547 1.00 81.75 189 ASN A N 1
ATOM 1460 C CA . ASN A 1 189 ? 1.293 7.626 5.559 1.00 81.75 189 ASN A CA 1
ATOM 1461 C C . ASN A 1 189 ? -0.087 7.464 4.928 1.00 81.75 189 ASN A C 1
ATOM 1463 O O . ASN A 1 189 ? -1.089 7.606 5.616 1.00 81.75 189 ASN A O 1
ATOM 1467 N N . LEU A 1 190 ? -0.150 7.126 3.647 1.00 89.31 190 LEU A N 1
ATOM 1468 C CA . LEU A 1 190 ? -1.423 7.058 2.923 1.00 89.31 190 LEU A CA 1
ATOM 1469 C C . LEU A 1 190 ? -2.278 5.849 3.322 1.00 89.31 190 LEU A C 1
ATOM 1471 O O . LEU A 1 190 ? -3.500 5.877 3.206 1.00 89.31 190 LEU A O 1
ATOM 1475 N N . VAL A 1 191 ? -1.630 4.784 3.792 1.00 93.19 191 VAL A N 1
ATOM 1476 C CA . VAL A 1 191 ? -2.262 3.495 4.078 1.00 93.19 191 VAL A CA 1
ATOM 1477 C C . VAL A 1 191 ? -1.701 2.882 5.356 1.00 93.19 191 VAL A C 1
ATOM 1479 O O . VAL A 1 191 ? -0.551 3.131 5.741 1.00 93.19 191 VAL A O 1
ATOM 1482 N N . HIS A 1 192 ? -2.510 2.049 5.999 1.00 91.00 192 HIS A N 1
ATOM 1483 C CA . HIS A 1 192 ? -2.103 1.176 7.092 1.00 91.00 192 HIS A CA 1
ATOM 1484 C C . HIS A 1 192 ? -2.454 -0.276 6.760 1.00 91.00 192 HIS A C 1
ATOM 1486 O O . HIS A 1 192 ? -3.467 -0.547 6.120 1.00 91.00 192 HIS A O 1
ATOM 1492 N N . VAL A 1 193 ? -1.571 -1.185 7.168 1.00 91.44 193 VAL A N 1
ATOM 1493 C CA . VAL A 1 193 ? -1.746 -2.637 7.076 1.00 91.44 193 VAL A CA 1
ATOM 1494 C C . VAL A 1 193 ? -1.882 -3.095 8.513 1.00 91.44 193 VAL A C 1
ATOM 1496 O O . VAL A 1 193 ? -0.969 -2.823 9.294 1.00 91.44 193 VAL A O 1
ATOM 1499 N N . CYS A 1 194 ? -3.015 -3.708 8.832 1.00 86.69 194 CYS A N 1
ATOM 1500 C CA . CYS A 1 194 ? -3.340 -4.165 10.173 1.00 86.69 194 CYS A CA 1
ATOM 1501 C C . CYS A 1 194 ? -2.831 -5.583 10.402 1.00 86.69 194 CYS A C 1
ATOM 1503 O O . CYS A 1 194 ? -2.993 -6.454 9.538 1.00 86.69 194 CYS A O 1
ATOM 1505 N N . ASP A 1 195 ? -2.261 -5.811 11.577 1.00 75.06 195 ASP A N 1
ATOM 1506 C CA . ASP A 1 195 ? -1.778 -7.094 12.052 1.00 75.06 195 ASP A CA 1
ATOM 1507 C C . ASP A 1 195 ? -2.194 -7.351 13.511 1.00 75.06 195 ASP A C 1
ATOM 1509 O O . ASP A 1 195 ? -2.011 -6.555 14.425 1.00 75.06 195 ASP A O 1
ATOM 1513 N N . GLY A 1 196 ? -2.771 -8.531 13.751 1.00 77.06 196 GLY A N 1
ATOM 1514 C CA . GLY A 1 196 ? -3.162 -8.937 15.098 1.00 77.06 196 GLY A CA 1
ATOM 1515 C C . GLY A 1 196 ? -4.409 -8.195 15.625 1.00 77.06 196 GLY A C 1
ATOM 1516 O O . GLY A 1 196 ? -5.457 -8.269 14.974 1.00 77.06 196 GLY A O 1
ATOM 1517 N N . PRO A 1 197 ? -4.368 -7.574 16.825 1.00 76.12 197 PRO A N 1
ATOM 1518 C CA . PRO A 1 197 ? -5.558 -7.027 17.490 1.00 76.12 197 PRO A CA 1
ATOM 1519 C C . PRO A 1 197 ? -6.301 -5.926 16.718 1.00 76.12 197 PRO A C 1
ATOM 1521 O O . PRO A 1 197 ? -7.534 -5.894 16.746 1.00 76.12 197 PRO A O 1
ATOM 1524 N N . ASP A 1 198 ? -5.588 -5.056 15.997 1.00 81.94 198 ASP A N 1
ATOM 1525 C CA . ASP A 1 198 ? -6.201 -3.960 15.233 1.00 81.94 198 ASP A CA 1
ATOM 1526 C C . ASP A 1 198 ? -7.040 -4.490 14.052 1.00 81.94 198 ASP A C 1
ATOM 1528 O O . ASP A 1 198 ? -8.147 -4.011 13.788 1.00 81.94 198 ASP A O 1
ATOM 1532 N N . ALA A 1 199 ? -6.574 -5.557 13.398 1.00 84.06 199 ALA A N 1
ATOM 1533 C CA . ALA A 1 199 ? -7.283 -6.228 12.317 1.00 84.06 199 ALA A CA 1
ATOM 1534 C C . ALA A 1 199 ? -8.605 -6.844 12.799 1.00 84.06 199 ALA A C 1
ATOM 1536 O O . ALA A 1 199 ? -9.604 -6.791 12.080 1.00 84.06 199 ALA A O 1
ATOM 1537 N N . ALA A 1 200 ? -8.638 -7.403 14.015 1.00 84.75 200 ALA A N 1
ATOM 1538 C CA . ALA A 1 200 ? -9.854 -7.977 14.589 1.00 84.75 200 ALA A CA 1
ATOM 1539 C C . ALA A 1 200 ? -10.916 -6.902 14.868 1.00 84.75 200 ALA A C 1
ATOM 1541 O O . ALA A 1 200 ? -12.080 -7.081 14.500 1.00 84.75 200 ALA A O 1
ATOM 1542 N N . TYR A 1 201 ? -10.506 -5.771 15.452 1.00 86.19 201 TYR A N 1
ATOM 1543 C CA . TYR A 1 201 ? -11.384 -4.627 15.700 1.00 86.19 201 TYR A CA 1
ATOM 1544 C C . TYR A 1 201 ? -12.011 -4.104 14.398 1.00 86.19 201 TYR A C 1
ATOM 1546 O O . TYR A 1 201 ? -13.236 -4.030 14.271 1.00 86.19 201 TYR A O 1
ATOM 1554 N N . LEU A 1 202 ? -11.183 -3.821 13.389 1.00 86.69 202 LEU A N 1
ATOM 1555 C CA . LEU A 1 202 ? -11.653 -3.281 12.112 1.00 86.69 202 LEU A CA 1
ATOM 1556 C C . LEU A 1 202 ? -12.491 -4.287 11.310 1.00 86.69 202 LEU A C 1
ATOM 1558 O O . LEU A 1 202 ? -13.469 -3.901 10.669 1.00 86.69 202 LEU A O 1
ATOM 1562 N N . ALA A 1 203 ? -12.167 -5.582 11.368 1.00 85.81 203 ALA A N 1
ATOM 1563 C CA . ALA A 1 203 ? -13.011 -6.615 10.772 1.00 85.81 203 ALA A CA 1
ATOM 1564 C C . ALA A 1 203 ? -14.402 -6.666 11.430 1.00 85.81 203 ALA A C 1
ATOM 1566 O O . ALA A 1 203 ? -15.391 -6.903 10.735 1.00 85.81 203 ALA A O 1
ATOM 1567 N N . GLY A 1 204 ? -14.491 -6.408 12.740 1.00 84.81 204 GLY A N 1
ATOM 1568 C CA . GLY A 1 204 ? -15.759 -6.242 13.452 1.00 84.81 204 GLY A CA 1
ATOM 1569 C C . GLY A 1 204 ? -16.590 -5.083 12.896 1.00 84.81 204 GLY A C 1
ATOM 1570 O O . GLY A 1 204 ? -17.766 -5.270 12.598 1.00 84.81 204 GLY A O 1
ATOM 1571 N N . LEU A 1 205 ? -15.966 -3.926 12.644 1.00 84.12 205 LEU A N 1
ATOM 1572 C CA . LEU A 1 205 ? -16.642 -2.767 12.039 1.00 84.12 205 LEU A CA 1
ATOM 1573 C C . LEU A 1 205 ? -17.161 -3.032 10.619 1.00 84.12 205 LEU A C 1
ATOM 1575 O O . LEU A 1 205 ? -18.147 -2.425 10.201 1.00 84.12 205 LEU A O 1
ATOM 1579 N N . LEU A 1 206 ? -16.502 -3.912 9.860 1.00 83.50 206 LEU A N 1
ATOM 1580 C CA . LEU A 1 206 ? -16.930 -4.290 8.509 1.00 83.50 206 LEU A CA 1
ATOM 1581 C C . LEU A 1 206 ? -18.073 -5.306 8.495 1.00 83.50 206 LEU A C 1
ATOM 1583 O O . LEU A 1 206 ? -18.858 -5.315 7.551 1.00 83.50 206 LEU A O 1
ATOM 1587 N N . ARG A 1 207 ? -18.149 -6.166 9.514 1.00 78.94 207 ARG A N 1
ATOM 1588 C CA . ARG A 1 207 ? -19.162 -7.228 9.634 1.00 78.94 207 ARG A CA 1
ATOM 1589 C C . ARG A 1 207 ? -20.409 -6.800 10.413 1.00 78.94 207 ARG A C 1
ATOM 1591 O O . ARG A 1 207 ? -21.352 -7.584 10.462 1.00 78.94 207 ARG A O 1
ATOM 1598 N N . GLY A 1 208 ? -20.381 -5.607 11.015 1.00 61.00 208 GLY A N 1
ATOM 1599 C CA . GLY A 1 208 ? -21.515 -4.961 11.683 1.00 61.00 208 GLY A CA 1
ATOM 1600 C C . GLY A 1 208 ? -22.634 -4.575 10.728 1.00 61.00 208 GLY A C 1
ATOM 1601 O O . GLY A 1 208 ? -22.342 -3.877 9.720 1.00 61.00 208 GLY A O 1
#

pLDDT: mean 89.01, std 10.38, range [46.44, 98.5]

Radius of gyration: 16.54 Å; chains: 1; bounding box: 40×36×46 Å